Protein AF-A0A0G1WTB1-F1 (afdb_monomer_lite)

Structure (mmCIF, N/CA/C/O backbone):
data_AF-A0A0G1WTB1-F1
#
_entry.id   AF-A0A0G1WTB1-F1
#
loop_
_atom_site.group_PDB
_atom_site.id
_atom_site.type_symbol
_atom_site.label_atom_id
_atom_site.label_alt_id
_atom_site.label_comp_id
_atom_site.label_asym_id
_atom_site.label_entity_id
_atom_site.label_seq_id
_atom_site.pdbx_PDB_ins_code
_atom_site.Cartn_x
_atom_site.Cartn_y
_atom_site.Cartn_z
_atom_site.occupancy
_atom_site.B_iso_or_equiv
_atom_site.auth_seq_id
_atom_site.auth_comp_id
_atom_site.auth_asym_id
_atom_site.auth_atom_id
_atom_site.pdbx_PDB_model_num
ATOM 1 N N . MET A 1 1 ? 70.857 -56.374 -70.734 1.00 41.16 1 MET A N 1
ATOM 2 C CA . MET A 1 1 ? 71.650 -55.824 -69.615 1.00 41.16 1 MET A CA 1
ATOM 3 C C . MET A 1 1 ? 70.697 -55.412 -68.502 1.00 41.16 1 MET A C 1
ATOM 5 O O . MET A 1 1 ? 69.943 -54.467 -68.662 1.00 41.16 1 MET A O 1
ATOM 9 N N . ASN A 1 2 ? 70.663 -56.219 -67.440 1.00 38.47 2 ASN A N 1
ATOM 10 C CA . ASN A 1 2 ? 70.255 -55.845 -66.074 1.00 38.47 2 ASN A CA 1
ATOM 11 C C . ASN A 1 2 ? 71.402 -54.984 -65.467 1.00 38.47 2 ASN A C 1
ATOM 13 O O . ASN A 1 2 ? 72.452 -54.944 -66.116 1.00 38.47 2 ASN A O 1
ATOM 17 N N . PRO A 1 3 ? 71.352 -54.445 -64.228 1.00 46.75 3 PRO A N 1
ATOM 18 C CA . PRO A 1 3 ? 70.300 -54.496 -63.198 1.00 46.75 3 PRO A CA 1
ATOM 19 C C . PRO A 1 3 ? 70.090 -53.081 -62.562 1.00 46.75 3 PRO A C 1
ATOM 21 O O . PRO A 1 3 ? 70.782 -52.136 -62.903 1.00 46.75 3 PRO A O 1
ATOM 24 N N . HIS A 1 4 ? 69.126 -52.760 -61.700 1.00 39.47 4 HIS A N 1
ATOM 25 C CA . HIS A 1 4 ? 68.716 -53.435 -60.480 1.00 39.47 4 HIS A CA 1
ATOM 26 C C . HIS A 1 4 ? 67.256 -53.110 -60.146 1.00 39.47 4 HIS A C 1
ATOM 28 O O . HIS A 1 4 ? 66.872 -51.965 -59.923 1.00 39.47 4 HIS A O 1
ATOM 34 N N . LYS A 1 5 ? 66.462 -54.176 -60.031 1.00 40.47 5 LYS A N 1
ATOM 35 C CA . LYS A 1 5 ? 65.308 -54.230 -59.137 1.00 40.47 5 LYS A CA 1
ATOM 36 C C . LYS A 1 5 ? 65.791 -54.525 -57.710 1.00 40.47 5 LYS A C 1
ATOM 38 O O . LYS A 1 5 ? 66.769 -55.250 -57.540 1.00 40.47 5 LYS A O 1
ATOM 43 N N . LYS A 1 6 ? 64.927 -54.145 -56.762 1.00 34.75 6 LYS A N 1
ATOM 44 C CA . LYS A 1 6 ? 64.744 -54.655 -55.388 1.00 34.75 6 LYS A CA 1
ATOM 45 C C . LYS A 1 6 ? 65.501 -53.911 -54.281 1.00 34.75 6 LYS A C 1
ATOM 47 O O . LYS A 1 6 ? 66.654 -54.209 -54.007 1.00 34.75 6 LYS A O 1
ATOM 52 N N . LEU A 1 7 ? 64.745 -53.139 -53.499 1.00 33.53 7 LEU A N 1
ATOM 53 C CA . LEU A 1 7 ? 64.612 -53.485 -52.087 1.00 33.53 7 LEU A CA 1
ATOM 54 C C . LEU A 1 7 ? 63.151 -53.316 -51.645 1.00 33.53 7 LEU A C 1
ATOM 56 O O . LEU A 1 7 ? 62.534 -52.270 -51.809 1.00 33.53 7 LEU A O 1
ATOM 60 N N . PHE A 1 8 ? 62.606 -54.433 -51.183 1.00 34.47 8 PHE A N 1
ATOM 61 C CA . PHE A 1 8 ? 61.332 -54.608 -50.501 1.00 34.47 8 PHE A CA 1
ATOM 62 C C . PHE A 1 8 ? 61.546 -54.370 -48.989 1.00 34.47 8 PHE A C 1
ATOM 64 O O . PHE A 1 8 ? 62.679 -54.494 -48.536 1.00 34.47 8 PHE A O 1
ATOM 71 N N . ILE A 1 9 ? 60.441 -54.193 -48.244 1.00 38.00 9 ILE A N 1
ATOM 72 C CA . ILE A 1 9 ? 60.237 -54.522 -46.808 1.00 38.00 9 ILE A CA 1
ATOM 73 C C . ILE A 1 9 ? 60.262 -53.348 -45.786 1.00 38.00 9 ILE A C 1
ATOM 75 O O . ILE A 1 9 ? 61.295 -52.799 -45.432 1.00 38.00 9 ILE A O 1
ATOM 79 N N . ILE A 1 10 ? 59.045 -53.102 -45.264 1.00 40.81 10 ILE A N 1
ATOM 80 C CA . ILE A 1 10 ? 58.612 -52.506 -43.977 1.00 40.81 10 ILE A CA 1
ATOM 81 C C . ILE A 1 10 ? 58.571 -50.972 -43.859 1.00 40.81 10 ILE A C 1
ATOM 83 O O . ILE A 1 10 ? 59.455 -50.341 -43.302 1.00 40.81 10 ILE A O 1
ATOM 87 N N . ALA A 1 11 ? 57.420 -50.404 -44.234 1.00 37.53 11 ALA A N 1
ATOM 88 C CA . ALA A 1 11 ? 56.670 -49.472 -43.372 1.00 37.53 11 ALA A CA 1
ATOM 89 C C . ALA A 1 11 ? 55.167 -49.455 -43.740 1.00 37.53 11 ALA A C 1
ATOM 91 O O . ALA A 1 11 ? 54.492 -48.434 -43.668 1.00 37.53 11 ALA A O 1
ATOM 92 N N . GLY A 1 12 ? 54.615 -50.604 -44.150 1.00 41.41 12 GLY A N 1
ATOM 93 C CA . GLY A 1 12 ? 53.193 -50.780 -44.481 1.00 41.41 12 GLY A CA 1
ATOM 94 C C . GLY A 1 12 ? 52.289 -50.992 -43.261 1.00 41.41 12 GLY A C 1
ATOM 95 O O . GLY A 1 12 ? 51.349 -51.771 -43.343 1.00 41.41 12 GLY A O 1
ATOM 96 N N . GLY A 1 13 ? 52.592 -50.357 -42.124 1.00 44.97 13 GLY A N 1
ATOM 97 C CA . GLY A 1 13 ? 51.897 -50.622 -40.856 1.00 44.97 13 GLY A CA 1
ATOM 98 C C . GLY A 1 13 ? 51.738 -49.439 -39.899 1.00 44.97 13 GLY A C 1
ATOM 99 O O . GLY A 1 13 ? 51.223 -49.641 -38.809 1.00 44.97 13 GLY A O 1
ATOM 100 N N . ILE A 1 14 ? 52.156 -48.218 -40.266 1.00 47.84 14 ILE A N 1
ATOM 101 C CA . ILE A 1 14 ? 52.033 -47.039 -39.377 1.00 47.84 14 ILE A CA 1
ATOM 102 C C . ILE A 1 14 ? 51.330 -45.845 -40.058 1.00 47.84 14 ILE A C 1
ATOM 104 O O . ILE A 1 14 ? 50.747 -45.006 -39.378 1.00 47.84 14 ILE A O 1
ATOM 108 N N . ALA A 1 15 ? 51.232 -45.810 -41.393 1.00 42.03 15 ALA A N 1
ATOM 109 C CA . ALA A 1 15 ? 50.517 -44.736 -42.097 1.00 42.03 15 ALA A CA 1
ATOM 110 C C . ALA A 1 15 ? 48.978 -44.890 -42.116 1.00 42.03 15 ALA A C 1
ATOM 112 O O . ALA A 1 15 ? 48.275 -43.916 -42.364 1.00 42.03 15 ALA A O 1
ATOM 113 N N . VAL A 1 16 ? 48.433 -46.075 -41.805 1.00 43.34 16 VAL A N 1
ATOM 114 C CA . VAL A 1 16 ? 46.969 -46.287 -41.722 1.00 43.34 16 VAL A CA 1
ATOM 115 C C . VAL A 1 16 ? 46.427 -46.040 -40.306 1.00 43.34 16 VAL A C 1
ATOM 117 O O . VAL A 1 16 ? 45.259 -45.699 -40.149 1.00 43.34 16 VAL A O 1
ATOM 120 N N . ILE A 1 17 ? 47.277 -46.090 -39.272 1.00 43.41 17 ILE A N 1
ATOM 121 C CA . ILE A 1 17 ? 46.865 -45.775 -37.893 1.00 43.41 17 ILE A CA 1
ATOM 122 C C . ILE A 1 17 ? 46.856 -44.253 -37.653 1.00 43.41 17 ILE A C 1
ATOM 124 O O . ILE A 1 17 ? 45.983 -43.760 -36.949 1.00 43.41 17 ILE A O 1
ATOM 128 N N . ILE A 1 18 ? 47.724 -43.473 -38.310 1.00 46.38 18 ILE A N 1
ATOM 129 C CA . ILE A 1 18 ? 47.746 -42.006 -38.131 1.00 46.38 18 ILE A CA 1
ATOM 130 C C . ILE A 1 18 ? 46.629 -41.301 -38.930 1.00 46.38 18 ILE A C 1
ATOM 132 O O . ILE A 1 18 ? 46.054 -40.332 -38.444 1.00 46.38 18 ILE A O 1
ATOM 136 N N . VAL A 1 19 ? 46.222 -41.816 -40.099 1.00 42.31 19 VAL A N 1
ATOM 137 C CA . VAL A 1 19 ? 45.075 -41.250 -40.846 1.00 42.31 19 VAL A CA 1
ATOM 138 C C . VAL A 1 19 ? 43.727 -41.721 -40.271 1.00 42.31 19 VAL A C 1
ATOM 140 O O . VAL A 1 19 ? 42.757 -40.966 -40.297 1.00 42.31 19 VAL A O 1
ATOM 143 N N . GLY A 1 20 ? 43.670 -42.908 -39.653 1.00 41.97 20 GLY A N 1
ATOM 144 C CA . GLY A 1 20 ? 42.493 -43.380 -38.911 1.00 41.97 20 GLY A CA 1
ATOM 145 C C . GLY A 1 20 ? 42.239 -42.638 -37.592 1.00 41.97 20 GLY A C 1
ATOM 146 O O . GLY A 1 20 ? 41.089 -42.509 -37.190 1.00 41.97 20 GLY A O 1
ATOM 147 N N . VAL A 1 21 ? 43.275 -42.088 -36.947 1.00 44.62 21 VAL A N 1
ATOM 148 C CA . VAL A 1 21 ? 43.132 -41.277 -35.721 1.00 44.62 21 VAL A CA 1
ATOM 149 C C . VAL A 1 21 ? 42.845 -39.799 -36.028 1.00 44.62 21 VAL A C 1
ATOM 151 O O . VAL A 1 21 ? 42.207 -39.132 -35.227 1.00 44.62 21 VAL A O 1
ATOM 154 N N . ILE A 1 22 ? 43.190 -39.287 -37.217 1.00 45.94 22 ILE A N 1
ATOM 155 C CA . ILE A 1 22 ? 42.876 -37.893 -37.598 1.00 45.94 22 ILE A CA 1
ATOM 156 C C . ILE A 1 22 ? 41.487 -37.754 -38.257 1.00 45.94 22 ILE A C 1
ATOM 158 O O . ILE A 1 22 ? 40.907 -36.671 -38.229 1.00 45.94 22 ILE A O 1
ATOM 162 N N . TYR A 1 23 ? 40.891 -38.834 -38.780 1.00 40.25 23 TYR A N 1
ATOM 163 C CA . TYR A 1 23 ? 39.519 -38.794 -39.322 1.00 40.25 23 TYR A CA 1
ATOM 164 C C . TYR A 1 23 ? 38.428 -39.317 -38.374 1.00 40.25 23 TYR A C 1
ATOM 166 O O . TYR A 1 23 ? 37.246 -39.103 -38.642 1.00 40.25 23 TYR A O 1
ATOM 174 N N . PHE A 1 24 ? 38.791 -39.957 -37.255 1.00 40.91 24 PHE A N 1
ATOM 175 C CA . PHE A 1 24 ? 37.822 -40.477 -36.277 1.00 40.91 24 PHE A CA 1
ATOM 176 C C . PHE A 1 24 ? 37.716 -39.656 -34.981 1.00 40.91 24 PHE A C 1
ATOM 178 O O . PHE A 1 24 ? 36.895 -39.983 -34.129 1.00 40.91 24 PHE A O 1
ATOM 185 N N . ASP A 1 25 ? 38.467 -38.556 -34.864 1.00 42.34 25 ASP A N 1
ATOM 186 C CA . ASP A 1 25 ? 38.365 -37.614 -33.735 1.00 42.34 25 ASP A CA 1
ATOM 187 C C . ASP A 1 25 ? 37.662 -36.292 -34.103 1.00 42.34 25 ASP A C 1
ATOM 189 O O . ASP A 1 25 ? 37.591 -35.368 -33.302 1.00 42.34 25 ASP A O 1
ATOM 193 N N . ASN A 1 26 ? 37.083 -36.206 -35.311 1.00 43.00 26 ASN A N 1
ATOM 194 C CA . ASN A 1 26 ? 36.359 -35.016 -35.788 1.00 43.00 26 ASN A CA 1
ATOM 195 C C . ASN A 1 26 ? 34.857 -35.256 -36.054 1.00 43.00 26 ASN A C 1
ATOM 197 O O . ASN A 1 26 ? 34.175 -34.413 -36.630 1.00 43.00 26 ASN A O 1
ATOM 201 N N . THR A 1 27 ? 34.323 -36.406 -35.624 1.00 48.53 27 THR A N 1
ATOM 202 C CA . THR A 1 27 ? 32.873 -36.710 -35.619 1.00 48.53 27 THR A CA 1
ATOM 203 C C . THR A 1 27 ? 32.318 -37.038 -34.235 1.00 48.53 27 THR A C 1
ATOM 205 O O . THR A 1 27 ? 31.132 -37.325 -34.092 1.00 48.53 27 THR A O 1
ATOM 208 N N . ARG A 1 28 ? 33.123 -36.865 -33.183 1.00 45.22 28 ARG A N 1
ATOM 209 C CA . ARG A 1 28 ? 32.602 -36.542 -31.856 1.00 45.22 28 ARG A CA 1
ATOM 210 C C . ARG A 1 28 ? 32.700 -35.036 -31.671 1.00 45.22 28 ARG A C 1
ATOM 212 O O . ARG A 1 28 ? 33.498 -34.544 -30.882 1.00 45.22 28 ARG A O 1
ATOM 219 N N . GLN A 1 29 ? 31.799 -34.299 -32.326 1.00 38.09 29 GLN A N 1
ATOM 220 C CA . GLN A 1 29 ? 31.160 -33.259 -31.534 1.00 38.09 29 GLN A CA 1
ATOM 221 C C . GLN A 1 29 ? 30.565 -34.017 -30.353 1.00 38.09 29 GLN A C 1
ATOM 223 O O . GLN A 1 29 ? 29.556 -34.710 -30.482 1.00 38.09 29 GLN A O 1
ATOM 228 N N . ALA A 1 30 ? 31.253 -33.958 -29.214 1.00 41.88 30 ALA A N 1
ATOM 229 C CA . ALA A 1 30 ? 30.545 -33.927 -27.964 1.00 41.88 30 ALA A CA 1
ATOM 230 C C . ALA A 1 30 ? 29.481 -32.854 -28.189 1.00 41.88 30 ALA A C 1
ATOM 232 O O . ALA A 1 30 ? 29.778 -31.660 -28.204 1.00 41.88 30 ALA A O 1
ATOM 233 N N . GLN A 1 31 ? 28.250 -33.288 -28.461 1.00 41.06 31 GLN A N 1
ATOM 234 C CA . GLN A 1 31 ? 27.123 -32.555 -27.943 1.00 41.06 31 GLN A CA 1
ATOM 235 C C . GLN A 1 31 ? 27.504 -32.378 -26.480 1.00 41.06 31 GLN A C 1
ATOM 237 O O . GLN A 1 31 ? 27.490 -33.336 -25.703 1.00 41.06 31 GLN A O 1
ATOM 242 N N . ALA A 1 32 ? 27.959 -31.167 -26.137 1.00 40.47 32 ALA A N 1
ATOM 243 C CA . ALA A 1 32 ? 27.820 -30.695 -24.781 1.00 40.47 32 ALA A CA 1
ATOM 244 C C . ALA A 1 32 ? 26.416 -31.141 -24.371 1.00 40.47 32 ALA A C 1
ATOM 246 O O . ALA A 1 32 ? 25.507 -31.023 -25.209 1.00 40.47 32 ALA A O 1
ATOM 247 N N . PRO A 1 33 ? 26.214 -31.705 -23.169 1.00 35.19 33 PRO A N 1
ATOM 248 C CA . PRO A 1 33 ? 24.866 -31.794 -22.659 1.00 35.19 33 PRO A CA 1
ATOM 249 C C . PRO A 1 33 ? 24.300 -30.404 -22.898 1.00 35.19 33 PRO A C 1
ATOM 251 O O . PRO A 1 33 ? 24.864 -29.422 -22.413 1.00 35.19 33 PRO A O 1
ATOM 254 N N . THR A 1 34 ? 23.300 -30.302 -23.775 1.00 34.19 34 THR A N 1
ATOM 255 C CA . THR A 1 34 ? 22.420 -29.152 -23.793 1.00 34.19 34 THR A CA 1
ATOM 256 C C . THR A 1 34 ? 22.063 -29.034 -22.334 1.00 34.19 34 THR A C 1
ATOM 258 O O . THR A 1 34 ? 21.385 -29.922 -21.812 1.00 34.19 34 THR A O 1
ATOM 261 N N . GLU A 1 35 ? 22.638 -28.052 -21.641 1.00 41.41 35 GLU A N 1
ATOM 262 C CA . GLU A 1 35 ? 22.142 -27.689 -20.338 1.00 41.41 35 GLU A CA 1
ATOM 263 C C . GLU A 1 35 ? 20.695 -27.336 -20.629 1.00 41.41 35 GLU A C 1
ATOM 265 O O . GLU A 1 35 ? 20.363 -26.269 -21.147 1.00 41.41 35 GLU A O 1
ATOM 270 N N . GLN A 1 36 ? 19.824 -28.298 -20.350 1.00 40.12 36 GLN A N 1
ATOM 271 C CA . GLN A 1 36 ? 18.450 -28.071 -19.996 1.00 40.12 36 GLN A CA 1
ATOM 272 C C . GLN A 1 36 ? 18.468 -27.231 -18.715 1.00 40.12 36 GLN A C 1
ATOM 274 O O . GLN A 1 36 ? 18.022 -27.671 -17.670 1.00 40.12 36 GLN A O 1
ATOM 279 N N . ASN A 1 37 ? 18.949 -25.993 -18.797 1.00 37.03 37 ASN A N 1
ATOM 280 C CA . ASN A 1 37 ? 18.599 -24.933 -17.867 1.00 37.03 37 ASN A CA 1
ATOM 281 C C . ASN A 1 37 ? 17.405 -24.160 -18.434 1.00 37.03 37 ASN A C 1
ATOM 283 O O . ASN A 1 37 ? 17.309 -22.943 -18.350 1.00 37.03 37 ASN A O 1
ATOM 287 N N . ASN A 1 38 ? 16.462 -24.912 -19.002 1.00 48.28 38 ASN A N 1
ATOM 288 C CA . ASN A 1 38 ? 15.091 -24.484 -19.195 1.00 48.28 38 ASN A CA 1
ATOM 289 C C . ASN A 1 38 ? 14.149 -25.445 -18.462 1.00 48.28 38 ASN A C 1
ATOM 291 O O . ASN A 1 38 ? 13.204 -25.937 -19.061 1.00 48.28 38 ASN A O 1
ATOM 295 N N . VAL A 1 39 ? 14.453 -25.764 -17.196 1.00 41.75 39 VAL A N 1
ATOM 296 C CA . VAL A 1 39 ? 13.478 -26.272 -16.215 1.00 41.75 39 VAL A CA 1
ATOM 297 C C . VAL A 1 39 ? 13.935 -25.959 -14.772 1.00 41.75 39 VAL A C 1
ATOM 299 O O . VAL A 1 39 ? 13.942 -26.831 -13.912 1.00 41.75 39 VAL A O 1
ATOM 302 N N . MET A 1 40 ? 14.282 -24.709 -14.436 1.00 43.12 40 MET A N 1
ATOM 303 C CA . MET A 1 40 ? 13.713 -24.234 -13.167 1.00 43.12 40 MET A CA 1
ATOM 304 C C . MET A 1 40 ? 12.303 -23.858 -13.546 1.00 43.12 40 MET A C 1
ATOM 306 O O . MET A 1 40 ? 12.101 -22.921 -14.317 1.00 43.12 40 MET A O 1
ATOM 310 N N . ALA A 1 41 ? 11.368 -24.709 -13.140 1.00 48.84 41 ALA A N 1
ATOM 311 C CA . ALA A 1 41 ? 9.973 -24.543 -13.444 1.00 48.84 41 ALA A CA 1
ATOM 312 C C . ALA A 1 41 ? 9.585 -23.073 -13.253 1.00 48.84 41 ALA A C 1
ATOM 314 O O . ALA A 1 41 ? 9.792 -22.467 -12.205 1.00 48.84 41 ALA A O 1
ATOM 315 N N . THR A 1 42 ? 9.018 -22.544 -14.326 1.00 58.41 42 THR A N 1
ATOM 316 C CA . THR A 1 42 ? 7.999 -21.502 -14.472 1.00 58.41 42 THR A CA 1
ATOM 317 C C . THR A 1 42 ? 6.855 -21.556 -13.448 1.00 58.41 42 THR A C 1
ATOM 319 O O . THR A 1 42 ? 5.787 -20.992 -13.686 1.00 58.41 42 THR A O 1
ATOM 322 N N . ASP A 1 43 ? 7.055 -22.237 -12.327 1.00 73.69 43 ASP A N 1
ATOM 323 C CA . ASP A 1 43 ? 6.052 -22.512 -11.336 1.00 73.69 43 ASP A CA 1
ATOM 324 C C . ASP A 1 43 ? 6.016 -21.381 -10.317 1.00 73.69 43 ASP A C 1
ATOM 326 O O . ASP A 1 43 ? 6.952 -21.134 -9.557 1.00 73.69 43 ASP A O 1
ATOM 330 N N . ILE A 1 44 ? 4.917 -20.643 -10.375 1.00 81.50 44 ILE A N 1
ATOM 331 C CA . ILE A 1 44 ? 4.565 -19.615 -9.402 1.00 81.50 44 ILE A CA 1
ATOM 332 C C . ILE A 1 44 ? 3.404 -20.102 -8.521 1.00 81.50 44 ILE A C 1
ATOM 334 O O . ILE A 1 44 ? 2.688 -19.271 -7.958 1.00 81.50 44 ILE A O 1
ATOM 338 N N . SER A 1 45 ? 3.158 -21.421 -8.444 1.00 83.12 45 SER A N 1
ATOM 339 C CA . SER A 1 45 ? 2.120 -22.028 -7.593 1.00 83.12 45 SER A CA 1
ATOM 340 C C . SER A 1 45 ? 2.273 -21.614 -6.138 1.00 83.12 45 SER A C 1
ATOM 342 O O . SER A 1 45 ? 1.288 -21.269 -5.493 1.00 83.12 45 SER A O 1
ATOM 344 N N . ASP A 1 46 ? 3.520 -21.583 -5.672 1.00 82.00 46 ASP A N 1
ATOM 345 C CA . ASP A 1 46 ? 3.883 -21.322 -4.279 1.00 82.00 46 ASP A CA 1
ATOM 346 C C . ASP A 1 46 ? 4.075 -19.820 -4.019 1.00 82.00 46 ASP A C 1
ATOM 348 O O . ASP A 1 46 ? 4.480 -19.391 -2.939 1.00 82.00 46 ASP A O 1
ATOM 352 N N . TRP A 1 47 ? 3.823 -18.977 -5.026 1.00 87.19 47 TRP A N 1
ATOM 353 C CA . TRP A 1 47 ? 3.909 -17.534 -4.859 1.00 87.19 47 TRP A CA 1
ATOM 354 C C . TRP A 1 47 ? 2.658 -17.010 -4.173 1.00 87.19 47 TRP A C 1
ATOM 356 O O . TRP A 1 47 ? 1.521 -17.299 -4.560 1.00 87.19 47 TRP A O 1
ATOM 366 N N . LYS A 1 48 ? 2.878 -16.134 -3.198 1.00 83.94 48 LYS A N 1
ATOM 367 C CA . LYS A 1 48 ? 1.812 -15.390 -2.544 1.00 83.94 48 LYS A CA 1
ATOM 368 C C . LYS A 1 48 ? 1.341 -14.264 -3.443 1.00 83.94 48 LYS A C 1
ATOM 370 O O . LYS A 1 48 ? 2.087 -13.717 -4.251 1.00 83.94 48 LYS A O 1
ATOM 375 N N . THR A 1 49 ? 0.070 -13.923 -3.292 1.00 87.50 49 THR A N 1
ATOM 376 C CA . THR A 1 49 ? -0.563 -12.827 -4.024 1.00 87.50 49 THR A CA 1
ATOM 377 C C . THR A 1 49 ? -0.767 -11.674 -3.058 1.00 87.50 49 THR A C 1
ATOM 379 O O . THR A 1 49 ? -1.511 -11.817 -2.096 1.00 87.50 49 THR A O 1
ATOM 382 N N . TYR A 1 50 ? -0.097 -10.549 -3.291 1.00 86.50 50 TYR A N 1
ATOM 383 C CA . TYR A 1 50 ? -0.367 -9.311 -2.575 1.00 86.50 50 TYR A CA 1
ATOM 384 C C . TYR A 1 50 ? -1.411 -8.515 -3.337 1.00 86.50 50 TYR A C 1
ATOM 386 O O . TYR A 1 50 ? -1.217 -8.212 -4.514 1.00 86.50 50 TYR A O 1
ATOM 394 N N . ARG A 1 51 ? -2.490 -8.147 -2.654 1.00 87.94 51 ARG A N 1
ATOM 395 C CA . ARG A 1 51 ? -3.576 -7.349 -3.221 1.00 87.94 51 ARG A CA 1
ATOM 396 C C . ARG A 1 51 ? -3.779 -6.108 -2.370 1.00 87.94 51 ARG A C 1
ATOM 398 O O . ARG A 1 51 ? -3.881 -6.244 -1.155 1.00 87.94 51 ARG A O 1
ATOM 405 N N . ASN A 1 52 ? -3.849 -4.934 -2.989 1.00 85.69 52 ASN A N 1
ATOM 406 C CA . ASN A 1 52 ? -4.079 -3.665 -2.309 1.00 85.69 52 ASN A CA 1
ATOM 407 C C . ASN A 1 52 ? -5.250 -2.917 -2.961 1.00 85.69 52 ASN A C 1
ATOM 409 O O . ASN A 1 52 ? -5.127 -2.420 -4.078 1.00 85.69 52 ASN A O 1
ATOM 413 N N . GLU A 1 53 ? -6.384 -2.870 -2.261 1.00 85.69 53 GLU A N 1
ATOM 414 C CA . GLU A 1 53 ? -7.616 -2.214 -2.730 1.00 85.69 53 GLU A CA 1
ATOM 415 C C . GLU A 1 53 ? -7.549 -0.684 -2.646 1.00 85.69 53 GLU A C 1
ATOM 417 O O . GLU A 1 53 ? -8.168 -0.003 -3.458 1.00 85.69 53 GLU A O 1
ATOM 422 N N . GLU A 1 54 ? -6.785 -0.137 -1.699 1.00 83.31 54 GLU A N 1
ATOM 423 C CA . GLU A 1 54 ? -6.599 1.311 -1.532 1.00 83.31 54 GLU A CA 1
ATOM 424 C C . GLU A 1 54 ? -5.837 1.922 -2.713 1.00 83.31 54 GLU A C 1
ATOM 426 O O . GLU A 1 54 ? -6.204 2.974 -3.242 1.00 83.31 54 GLU A O 1
ATOM 431 N N . TYR A 1 55 ? -4.795 1.227 -3.164 1.00 86.31 55 TYR A N 1
ATOM 432 C CA . TYR A 1 55 ? -3.982 1.630 -4.306 1.00 86.31 55 TYR A CA 1
ATOM 433 C C . TYR A 1 55 ? -4.328 0.873 -5.590 1.00 86.31 55 TYR A C 1
ATOM 435 O O . TYR A 1 55 ? -3.611 1.009 -6.567 1.00 86.31 55 TYR A O 1
ATOM 443 N N . GLY A 1 56 ? -5.393 0.073 -5.627 1.00 89.50 56 GLY A N 1
ATOM 444 C CA . GLY A 1 56 ? -5.908 -0.490 -6.878 1.00 89.50 56 GLY A CA 1
ATOM 445 C C . GLY A 1 56 ? -4.937 -1.396 -7.650 1.00 89.50 56 GLY A C 1
ATOM 446 O O . GLY A 1 56 ? -4.945 -1.385 -8.883 1.00 89.50 56 GLY A O 1
ATOM 447 N N . PHE A 1 57 ? -4.107 -2.206 -6.976 1.00 91.94 57 PHE A N 1
ATOM 448 C CA . PHE A 1 57 ? -3.229 -3.169 -7.662 1.00 91.94 57 PHE A CA 1
ATOM 449 C C . PHE A 1 57 ? -3.126 -4.542 -6.983 1.00 91.94 57 PHE A C 1
ATOM 451 O O . PHE A 1 57 ? -3.438 -4.729 -5.807 1.00 91.94 57 PHE A O 1
ATOM 458 N N . GLU A 1 58 ? -2.647 -5.525 -7.744 1.00 92.38 58 GLU A N 1
ATOM 459 C CA . GLU A 1 58 ? -2.257 -6.848 -7.258 1.00 92.38 58 GLU A CA 1
ATOM 460 C C . GLU A 1 58 ? -0.942 -7.288 -7.917 1.00 92.38 58 GLU A C 1
ATOM 462 O O . GLU A 1 58 ? -0.705 -7.008 -9.093 1.00 92.38 58 GLU A O 1
ATOM 467 N N . VAL A 1 59 ? -0.090 -7.989 -7.167 1.00 91.69 59 VAL A N 1
ATOM 468 C CA . VAL A 1 59 ? 1.179 -8.553 -7.649 1.00 91.69 59 VAL A CA 1
ATOM 469 C C . VAL A 1 59 ? 1.496 -9.854 -6.917 1.00 91.69 59 VAL A C 1
ATOM 471 O O . VAL A 1 59 ? 1.191 -10.001 -5.731 1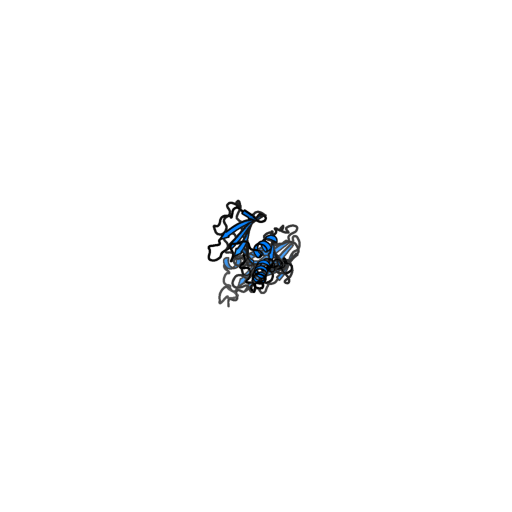.00 91.69 59 VAL A O 1
ATOM 474 N N . LYS A 1 60 ? 2.121 -10.817 -7.600 1.00 89.50 60 LYS A N 1
ATOM 475 C CA . LYS A 1 60 ? 2.617 -12.035 -6.953 1.00 89.50 60 LYS A CA 1
ATOM 476 C C . LYS A 1 60 ? 4.086 -11.909 -6.567 1.00 89.50 60 LYS A C 1
ATOM 478 O O . LYS A 1 60 ? 4.878 -11.291 -7.275 1.00 89.50 60 LYS A O 1
ATOM 483 N N . TYR A 1 61 ? 4.450 -12.553 -5.466 1.00 85.00 61 TYR A N 1
ATOM 484 C CA . TYR A 1 61 ? 5.808 -12.575 -4.932 1.00 85.00 61 TYR A CA 1
ATOM 485 C C . TYR A 1 61 ? 6.121 -13.943 -4.293 1.00 85.00 61 TYR A C 1
ATOM 487 O O . TYR A 1 61 ? 5.209 -14.621 -3.810 1.00 85.00 61 TYR A O 1
ATOM 495 N N . PRO A 1 62 ? 7.388 -14.386 -4.294 1.00 81.31 62 PRO A N 1
ATOM 496 C CA . PRO A 1 62 ? 7.770 -15.684 -3.737 1.00 81.31 62 PRO A CA 1
ATOM 497 C C . PRO A 1 62 ? 7.615 -15.732 -2.203 1.00 81.31 62 PRO A C 1
ATOM 499 O O . PRO A 1 62 ? 7.971 -14.787 -1.504 1.00 81.31 62 PRO A O 1
ATOM 502 N N . GLU A 1 63 ? 7.106 -16.850 -1.668 1.00 66.19 63 GLU A N 1
ATOM 503 C CA . GLU A 1 63 ? 6.750 -17.013 -0.244 1.00 66.19 63 GLU A CA 1
ATOM 504 C C . GLU A 1 63 ? 7.931 -16.929 0.742 1.00 66.19 63 GLU A C 1
ATOM 506 O O . GLU A 1 63 ? 7.740 -16.511 1.885 1.00 66.19 63 GLU A O 1
ATOM 511 N N . VAL A 1 64 ? 9.148 -17.289 0.318 1.00 56.31 64 VAL A N 1
ATOM 512 C CA . VAL A 1 64 ? 10.353 -17.341 1.180 1.00 56.31 64 VAL A CA 1
ATOM 513 C C . VAL A 1 64 ? 10.800 -15.978 1.724 1.00 56.31 64 VAL A C 1
ATOM 515 O O . VAL A 1 64 ? 11.730 -15.883 2.522 1.00 56.31 64 VAL A O 1
ATOM 518 N N . GLU A 1 65 ? 10.127 -14.914 1.311 1.00 56.84 65 GLU A N 1
ATOM 519 C CA . GLU A 1 65 ? 10.402 -13.543 1.677 1.00 56.84 65 GLU A CA 1
ATOM 520 C C . GLU A 1 65 ? 9.267 -13.029 2.561 1.00 56.84 65 GLU A C 1
ATOM 522 O O . GLU A 1 65 ? 8.153 -12.806 2.090 1.00 56.84 65 GLU A O 1
ATOM 527 N N . VAL A 1 66 ? 9.529 -12.858 3.861 1.00 48.69 66 VAL A N 1
ATOM 528 C CA . VAL A 1 66 ? 8.541 -12.335 4.815 1.00 48.69 66 VAL A CA 1
ATOM 529 C C . VAL A 1 66 ? 8.064 -10.960 4.335 1.00 48.69 66 VAL A C 1
ATOM 531 O O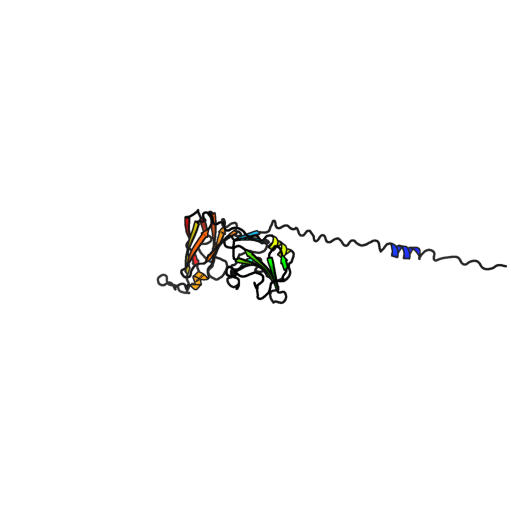 . VAL A 1 66 ? 8.753 -9.953 4.491 1.00 48.69 66 VAL A O 1
ATOM 534 N N . ALA A 1 67 ? 6.880 -10.925 3.727 1.00 46.94 67 ALA A N 1
ATOM 535 C CA . ALA A 1 67 ? 6.198 -9.701 3.361 1.00 46.94 67 ALA A CA 1
ATOM 536 C C . ALA A 1 67 ? 5.499 -9.163 4.605 1.00 46.94 67 ALA A C 1
ATOM 538 O O . ALA A 1 67 ? 4.423 -9.617 4.991 1.00 46.94 67 ALA A O 1
ATOM 539 N N . VAL A 1 68 ? 6.114 -8.174 5.235 1.00 53.88 68 VAL A N 1
ATOM 540 C CA . VAL A 1 68 ? 5.324 -7.148 5.899 1.00 53.88 68 VAL A CA 1
ATOM 541 C C . VAL A 1 68 ? 5.291 -6.012 4.888 1.00 53.88 68 VAL A C 1
ATOM 543 O O . VAL A 1 68 ? 6.358 -5.467 4.610 1.00 53.88 68 VAL A O 1
ATOM 546 N N . PRO A 1 69 ? 4.137 -5.676 4.286 1.00 51.16 69 PRO A N 1
ATOM 547 C CA . PRO A 1 69 ? 4.014 -4.433 3.542 1.00 51.16 69 PRO A CA 1
ATOM 548 C C . PRO A 1 69 ? 4.277 -3.300 4.535 1.00 51.16 69 PRO A C 1
ATOM 550 O O . PRO A 1 69 ? 3.411 -2.910 5.313 1.00 51.16 69 PRO A O 1
ATOM 553 N N . ILE A 1 70 ? 5.523 -2.847 4.591 1.00 54.31 70 ILE A N 1
ATOM 554 C CA . ILE A 1 70 ? 5.905 -1.696 5.391 1.00 54.31 70 ILE A CA 1
ATOM 555 C C . ILE A 1 70 ? 5.689 -0.502 4.486 1.00 54.31 70 ILE A C 1
ATOM 557 O O . ILE A 1 70 ? 6.423 -0.360 3.511 1.00 54.31 70 ILE A O 1
ATOM 561 N N . THR A 1 71 ? 4.718 0.345 4.816 1.00 51.56 71 THR A N 1
ATOM 562 C CA . THR A 1 71 ? 4.668 1.699 4.269 1.00 51.56 71 THR A CA 1
ATOM 563 C C . THR A 1 71 ? 5.823 2.479 4.869 1.00 51.56 71 THR A C 1
ATOM 565 O O . THR A 1 71 ? 5.794 2.858 6.041 1.00 51.56 71 THR A O 1
ATOM 568 N N . VAL A 1 72 ? 6.874 2.686 4.083 1.00 51.69 72 VAL A N 1
ATOM 569 C CA . VAL A 1 72 ? 8.007 3.512 4.502 1.00 51.69 72 VAL A CA 1
ATOM 570 C C . VAL A 1 72 ? 7.739 4.944 4.031 1.00 51.69 72 VAL A C 1
ATOM 572 O O . VAL A 1 72 ? 7.814 5.229 2.839 1.00 51.69 72 VAL A O 1
ATOM 575 N N . GLY A 1 73 ? 7.409 5.850 4.956 1.00 46.59 73 GLY A N 1
ATOM 576 C CA . GLY A 1 73 ? 7.056 7.253 4.676 1.00 46.59 73 GLY A CA 1
ATOM 577 C C . GLY A 1 73 ? 8.225 8.176 4.292 1.00 46.59 73 GLY A C 1
ATOM 578 O O . GLY A 1 73 ? 8.213 9.345 4.654 1.00 46.59 73 GLY A O 1
ATOM 579 N N . ILE A 1 74 ? 9.256 7.666 3.615 1.00 50.38 74 ILE A N 1
ATOM 580 C CA . ILE A 1 74 ? 10.475 8.421 3.249 1.00 50.38 74 ILE A CA 1
ATOM 581 C C . ILE A 1 74 ? 10.879 8.199 1.786 1.00 50.38 74 ILE A C 1
ATOM 583 O O . ILE A 1 74 ? 12.062 8.226 1.460 1.00 50.38 74 ILE A O 1
ATOM 587 N N . ASN A 1 75 ? 9.914 7.988 0.886 1.00 61.09 75 ASN A N 1
ATOM 588 C CA . ASN A 1 75 ? 10.180 8.112 -0.547 1.00 61.09 75 ASN A CA 1
ATOM 589 C C . ASN A 1 75 ? 9.594 9.444 -1.058 1.00 61.09 75 ASN A C 1
ATOM 591 O O . ASN A 1 75 ? 8.425 9.726 -0.782 1.00 61.09 75 ASN A O 1
ATOM 595 N N . PRO A 1 76 ? 10.367 10.282 -1.780 1.00 67.19 76 PRO A N 1
ATOM 596 C CA . PRO A 1 76 ? 9.852 11.530 -2.353 1.00 67.19 76 PRO A CA 1
ATOM 597 C C . PRO A 1 76 ? 8.673 11.309 -3.314 1.00 67.19 76 PRO A C 1
ATOM 599 O O . PRO A 1 76 ? 7.906 12.237 -3.549 1.00 67.19 76 PRO A O 1
ATOM 602 N N . HIS A 1 77 ? 8.510 10.086 -3.823 1.00 74.06 77 HIS A N 1
ATOM 603 C CA . HIS A 1 77 ? 7.434 9.677 -4.721 1.00 74.06 77 HIS A CA 1
ATOM 604 C C . HIS A 1 77 ? 6.236 9.035 -4.002 1.00 74.06 77 HIS A C 1
ATOM 606 O O . HIS A 1 77 ? 5.437 8.376 -4.650 1.00 74.06 77 HIS A O 1
ATOM 612 N N . GLY A 1 78 ? 6.099 9.195 -2.680 1.00 76.62 78 GLY A N 1
ATOM 613 C CA . GLY A 1 78 ? 4.930 8.726 -1.927 1.00 76.62 78 GLY A CA 1
ATOM 614 C C . GLY A 1 78 ? 5.127 7.391 -1.194 1.00 76.62 78 GLY A C 1
ATOM 615 O O . GLY A 1 78 ? 6.261 6.966 -0.955 1.00 76.62 78 GLY A O 1
ATOM 616 N N . PRO A 1 79 ? 4.038 6.741 -0.740 1.00 78.75 79 PRO A N 1
ATOM 617 C CA . PRO A 1 79 ? 4.121 5.498 0.017 1.00 78.75 79 PRO A CA 1
ATOM 618 C C . PRO A 1 79 ? 4.785 4.390 -0.798 1.00 78.75 79 PRO A C 1
ATOM 620 O O . PRO A 1 79 ? 4.466 4.153 -1.964 1.00 78.75 79 PRO A O 1
ATOM 623 N N . ARG A 1 80 ? 5.692 3.666 -0.141 1.00 82.62 80 ARG A N 1
ATOM 624 C CA . ARG A 1 80 ? 6.343 2.477 -0.686 1.00 82.62 80 ARG A CA 1
ATOM 625 C C . ARG A 1 80 ? 5.862 1.236 0.040 1.00 82.62 80 ARG A C 1
ATOM 627 O O . ARG A 1 80 ? 6.080 1.139 1.240 1.00 82.62 80 AR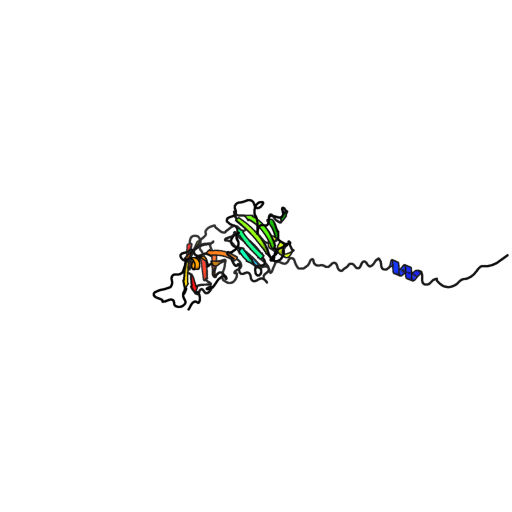G A O 1
ATOM 634 N N . ILE A 1 81 ? 5.310 0.273 -0.689 1.00 81.69 81 ILE A N 1
ATOM 635 C CA . ILE A 1 81 ? 5.012 -1.075 -0.208 1.00 81.69 81 ILE A CA 1
ATOM 636 C C . ILE A 1 81 ? 6.235 -1.950 -0.470 1.00 81.69 81 ILE A C 1
ATOM 638 O O . ILE A 1 81 ? 6.544 -2.266 -1.618 1.00 81.69 81 ILE A O 1
ATOM 642 N N . ALA A 1 82 ? 6.938 -2.316 0.600 1.00 79.81 82 ALA A N 1
ATOM 643 C CA . ALA A 1 82 ? 8.126 -3.162 0.550 1.00 79.81 82 ALA A CA 1
ATOM 644 C C . ALA A 1 82 ? 7.792 -4.664 0.539 1.00 79.81 82 ALA A C 1
ATOM 646 O O . ALA A 1 82 ? 6.929 -5.128 1.283 1.00 79.81 82 ALA A O 1
ATOM 647 N N . PHE A 1 83 ? 8.567 -5.430 -0.222 1.00 78.81 83 PHE A N 1
ATOM 648 C CA . PHE A 1 83 ? 8.595 -6.893 -0.254 1.00 78.81 83 PHE A CA 1
ATOM 649 C C . PHE A 1 83 ? 10.052 -7.369 -0.131 1.00 78.81 83 PHE A C 1
ATOM 651 O O . PHE A 1 83 ? 10.980 -6.557 -0.167 1.00 78.81 83 PHE A O 1
ATOM 658 N N . ALA A 1 84 ? 10.286 -8.681 -0.026 1.00 73.62 84 ALA A N 1
ATOM 659 C CA . ALA A 1 84 ? 11.616 -9.247 -0.279 1.00 73.62 84 ALA A CA 1
ATOM 660 C C . ALA A 1 84 ? 12.753 -8.690 0.596 1.00 73.62 84 ALA A C 1
ATOM 662 O O . ALA A 1 84 ? 13.815 -8.347 0.077 1.00 73.62 84 ALA A O 1
ATOM 663 N N . ALA A 1 85 ? 12.530 -8.522 1.906 1.00 72.19 85 ALA A N 1
ATOM 664 C CA . ALA A 1 85 ? 13.489 -7.849 2.795 1.00 72.19 85 ALA A CA 1
ATOM 665 C C . ALA A 1 85 ? 13.962 -6.488 2.233 1.00 72.19 85 ALA A C 1
ATOM 667 O O . ALA A 1 85 ? 15.137 -6.139 2.308 1.00 72.19 85 ALA A O 1
ATOM 668 N N . ASN A 1 86 ? 13.020 -5.731 1.660 1.00 71.62 86 ASN A N 1
ATOM 669 C CA . ASN A 1 86 ? 13.198 -4.416 1.049 1.00 71.62 86 ASN A CA 1
ATOM 670 C C . ASN A 1 86 ? 13.812 -4.390 -0.365 1.00 71.62 86 ASN A C 1
ATOM 672 O O . ASN A 1 86 ? 13.935 -3.305 -0.928 1.00 71.62 86 ASN A O 1
ATOM 676 N N . THR A 1 87 ? 14.146 -5.537 -0.965 1.00 79.75 87 THR A N 1
ATOM 677 C CA . THR A 1 87 ? 14.790 -5.592 -2.296 1.00 79.75 87 THR A CA 1
ATOM 678 C C . THR A 1 87 ? 13.829 -5.407 -3.472 1.00 79.75 87 THR A C 1
ATOM 680 O O . THR A 1 87 ? 14.271 -5.097 -4.572 1.00 79.75 87 THR A O 1
ATOM 683 N N . PHE A 1 88 ? 12.523 -5.543 -3.248 1.00 86.75 88 PHE A N 1
ATOM 684 C CA . PHE A 1 88 ? 11.463 -5.285 -4.223 1.00 86.75 88 PHE A CA 1
ATOM 685 C C . PHE A 1 88 ? 10.408 -4.386 -3.568 1.00 86.75 88 PHE A C 1
ATOM 687 O O . PHE A 1 88 ? 10.104 -4.552 -2.385 1.00 86.75 88 PHE A O 1
ATOM 694 N N . GLY A 1 89 ? 9.851 -3.429 -4.305 1.00 88.62 89 GLY A N 1
ATOM 695 C CA . GLY A 1 89 ? 8.797 -2.561 -3.796 1.00 88.62 89 GLY A CA 1
ATOM 696 C C . GLY A 1 89 ? 7.889 -1.996 -4.878 1.00 88.62 89 GLY A C 1
ATOM 697 O O . GLY A 1 89 ? 8.256 -1.928 -6.049 1.00 88.62 89 GLY A O 1
ATOM 698 N N . VAL A 1 90 ? 6.700 -1.567 -4.461 1.00 91.19 90 VAL A N 1
ATOM 699 C CA . VAL A 1 90 ? 5.798 -0.746 -5.275 1.00 91.19 90 VAL A CA 1
ATOM 700 C C . VAL A 1 90 ? 5.660 0.610 -4.593 1.00 91.19 90 VAL A C 1
ATOM 702 O O . VAL A 1 90 ? 5.227 0.678 -3.445 1.00 91.19 90 VAL A O 1
ATOM 705 N N . VAL A 1 91 ? 6.056 1.674 -5.280 1.00 90.12 91 VAL A N 1
ATOM 706 C CA . VAL A 1 91 ? 5.901 3.070 -4.855 1.00 90.12 91 VAL A CA 1
ATOM 707 C C . VAL A 1 91 ? 4.726 3.678 -5.613 1.00 90.12 91 VAL A C 1
ATOM 709 O O . VAL A 1 91 ? 4.578 3.431 -6.812 1.00 90.12 91 VAL A O 1
ATOM 712 N N . ILE A 1 92 ? 3.888 4.446 -4.921 1.00 89.19 92 ILE A N 1
ATOM 713 C CA . ILE A 1 92 ? 2.719 5.102 -5.509 1.00 89.19 92 ILE A CA 1
ATOM 714 C C . ILE A 1 92 ? 2.863 6.610 -5.348 1.00 89.19 92 ILE A C 1
ATOM 716 O O . ILE A 1 92 ? 2.782 7.121 -4.234 1.00 89.19 92 ILE A O 1
ATOM 720 N N . ASP A 1 93 ? 3.018 7.310 -6.470 1.00 89.75 93 ASP A N 1
ATOM 721 C CA . ASP A 1 93 ? 3.010 8.771 -6.515 1.00 89.75 93 ASP A CA 1
ATOM 722 C C . ASP A 1 93 ? 1.614 9.255 -6.916 1.00 89.75 93 ASP A C 1
ATOM 724 O O . ASP A 1 93 ? 1.198 9.155 -8.076 1.00 89.75 93 ASP A O 1
ATOM 728 N N . GLU A 1 94 ? 0.866 9.745 -5.929 1.00 86.81 94 GLU A N 1
ATOM 729 C CA . GLU A 1 94 ? -0.487 10.285 -6.111 1.00 86.81 94 GLU A CA 1
ATOM 730 C C . GLU A 1 94 ? -0.487 11.763 -6.528 1.00 86.81 94 GLU A C 1
ATOM 732 O O . GLU A 1 94 ? -1.519 12.281 -6.953 1.00 86.81 94 GLU A O 1
ATOM 737 N N . ASN A 1 95 ? 0.660 12.444 -6.423 1.00 83.94 95 ASN A N 1
ATOM 738 C CA . ASN A 1 95 ? 0.784 13.882 -6.677 1.00 83.94 95 ASN A CA 1
ATOM 739 C C . ASN A 1 95 ? 1.275 14.187 -8.098 1.00 83.94 95 ASN A C 1
ATOM 741 O O . ASN A 1 95 ? 1.194 15.328 -8.563 1.00 83.94 95 ASN A O 1
ATOM 745 N N . TYR A 1 96 ? 1.822 13.191 -8.795 1.00 81.62 96 TYR A N 1
ATOM 746 C CA . TYR A 1 96 ? 2.323 13.379 -10.144 1.00 81.62 96 TYR A CA 1
ATOM 747 C C . TYR A 1 96 ? 1.202 13.343 -11.190 1.00 81.62 96 TYR A C 1
ATOM 749 O O . TYR A 1 96 ? 0.597 12.308 -11.460 1.00 81.62 96 TYR A O 1
ATOM 757 N N . HIS A 1 97 ? 0.992 14.479 -11.855 1.00 76.56 97 HIS A N 1
ATOM 758 C CA . HIS A 1 97 ? 0.007 14.633 -12.936 1.00 76.56 97 HIS A CA 1
ATOM 759 C C . HIS A 1 97 ? 0.643 14.868 -14.322 1.00 76.56 97 HIS A C 1
ATOM 761 O O . HIS A 1 97 ? -0.048 15.250 -15.266 1.00 76.56 97 HIS A O 1
ATOM 767 N N . GLY A 1 98 ? 1.964 14.700 -14.446 1.00 80.31 98 GLY A N 1
ATOM 768 C CA . GLY A 1 98 ? 2.707 14.918 -15.692 1.00 80.31 98 GLY A CA 1
ATOM 769 C C . GLY A 1 98 ? 2.756 13.695 -16.618 1.00 80.31 98 GLY A C 1
ATOM 770 O O . GLY A 1 98 ? 2.144 12.659 -16.365 1.00 80.31 98 GLY A O 1
ATOM 771 N N . SER A 1 99 ? 3.523 13.805 -17.705 1.00 85.19 99 SER A N 1
ATOM 772 C CA . SER A 1 99 ? 3.798 12.687 -18.617 1.00 85.19 99 SER A CA 1
ATOM 773 C C . SER A 1 99 ? 4.956 11.829 -18.109 1.00 85.19 99 SER A C 1
ATOM 775 O O . SER A 1 99 ? 6.008 12.356 -17.762 1.00 85.19 99 SER A O 1
ATOM 777 N N . LEU A 1 100 ? 4.850 10.498 -18.190 1.00 86.94 100 LEU A N 1
ATOM 778 C CA . LEU A 1 100 ? 5.964 9.607 -17.825 1.00 86.94 100 LEU A CA 1
ATOM 779 C C . LEU A 1 100 ? 7.252 9.838 -18.625 1.00 86.94 100 LEU A C 1
ATOM 781 O O . LEU A 1 100 ? 8.313 9.415 -18.186 1.00 86.94 100 LEU A O 1
ATOM 785 N N . THR A 1 101 ? 7.187 10.493 -19.785 1.00 86.31 101 THR A N 1
ATOM 786 C CA . THR A 1 101 ? 8.389 10.894 -20.539 1.00 86.31 101 THR A CA 1
ATOM 787 C C . THR A 1 101 ? 9.249 11.898 -19.765 1.00 86.31 101 THR A C 1
ATOM 789 O O . THR A 1 101 ? 10.480 11.890 -19.858 1.00 86.31 101 THR A O 1
ATOM 792 N N . ASP A 1 102 ? 8.603 12.738 -18.960 1.00 86.00 102 ASP A N 1
ATOM 793 C CA . ASP A 1 102 ? 9.234 13.789 -18.163 1.00 86.00 102 ASP A CA 1
ATOM 794 C C . ASP A 1 102 ? 9.409 13.374 -16.700 1.00 86.00 102 ASP A C 1
ATOM 796 O O . ASP A 1 102 ? 10.137 14.031 -15.955 1.00 86.00 102 ASP A O 1
ATOM 800 N N . PHE A 1 103 ? 8.793 12.262 -16.292 1.00 88.19 103 PHE A N 1
ATOM 801 C CA . PHE A 1 103 ? 8.985 11.683 -14.970 1.00 88.19 103 PHE A CA 1
ATOM 802 C C . PHE A 1 103 ? 10.458 11.313 -14.753 1.00 88.19 103 PHE A C 1
ATOM 804 O O . PHE A 1 103 ? 11.174 10.882 -15.666 1.00 88.19 103 PHE A O 1
ATOM 811 N N . ARG A 1 104 ? 10.933 11.532 -13.529 1.00 89.31 104 ARG A N 1
ATOM 812 C CA . ARG A 1 104 ? 12.284 11.188 -13.093 1.00 89.31 104 ARG A CA 1
ATOM 813 C C . ARG A 1 104 ? 12.163 10.367 -11.829 1.00 89.31 104 ARG A C 1
ATOM 815 O O . ARG A 1 104 ? 11.527 10.813 -10.883 1.00 89.31 104 ARG A O 1
ATOM 822 N N . TYR A 1 105 ? 12.802 9.207 -11.830 1.00 88.56 105 TYR A N 1
ATOM 823 C CA . TYR A 1 105 ? 12.909 8.358 -10.652 1.00 88.56 105 TYR A CA 1
ATOM 824 C C . TYR A 1 105 ? 14.348 8.396 -10.159 1.00 88.56 105 TYR A C 1
ATOM 826 O O . TYR A 1 105 ? 15.249 8.089 -10.937 1.00 88.56 105 TYR A O 1
ATOM 834 N N . GLU A 1 106 ? 14.585 8.824 -8.917 1.00 86.75 106 GLU A N 1
ATOM 835 C CA . GLU A 1 106 ? 15.946 8.962 -8.363 1.00 86.75 106 GLU A CA 1
ATOM 836 C C . GLU A 1 106 ? 16.879 9.804 -9.266 1.00 86.75 106 GLU A C 1
ATOM 838 O O . GLU A 1 106 ? 18.050 9.492 -9.474 1.00 86.75 106 GLU A O 1
ATOM 843 N N . ASN A 1 107 ? 16.337 10.877 -9.860 1.00 86.56 107 ASN A N 1
ATOM 844 C CA . ASN A 1 107 ? 17.000 11.740 -10.855 1.00 86.56 107 ASN A CA 1
ATOM 845 C C . ASN A 1 107 ? 17.406 11.049 -12.175 1.00 86.56 107 ASN A C 1
ATOM 847 O O . ASN A 1 107 ? 18.117 11.637 -12.993 1.00 86.56 107 ASN A O 1
ATOM 851 N N . VAL A 1 108 ? 16.926 9.831 -12.431 1.00 90.25 108 VAL A N 1
ATOM 852 C CA . VAL A 1 108 ? 17.160 9.080 -13.670 1.00 90.25 108 VAL A CA 1
ATOM 853 C C . VAL A 1 108 ? 16.018 9.322 -14.663 1.00 90.25 108 VAL A C 1
ATOM 855 O O . VAL A 1 108 ? 14.845 9.351 -14.294 1.00 90.25 108 VAL A O 1
ATOM 858 N N . SER A 1 109 ? 16.367 9.509 -15.939 1.00 90.50 109 SER A N 1
ATOM 859 C CA . SER A 1 109 ? 15.407 9.608 -17.055 1.00 90.50 109 SER A CA 1
ATOM 860 C C . SER A 1 109 ? 15.031 8.217 -17.584 1.00 90.50 109 SER A C 1
ATOM 862 O O . SER A 1 109 ? 15.855 7.304 -17.483 1.00 90.50 109 SER A O 1
ATOM 864 N N . PRO A 1 110 ? 13.840 8.033 -18.180 1.00 91.69 110 PRO A N 1
ATOM 865 C CA . PRO A 1 110 ? 13.460 6.742 -18.746 1.00 91.69 110 PRO A CA 1
ATOM 866 C C . PRO A 1 110 ? 14.398 6.334 -19.896 1.00 91.69 110 PRO A C 1
ATOM 868 O O . PRO A 1 110 ? 14.849 7.178 -20.670 1.00 91.69 110 PRO A O 1
ATOM 871 N N . GLN A 1 111 ? 14.658 5.033 -20.053 1.00 90.31 111 GLN A N 1
ATOM 872 C CA . GLN A 1 111 ? 15.570 4.472 -21.066 1.00 90.31 111 GLN A CA 1
ATOM 873 C C . GLN A 1 111 ? 15.066 4.603 -22.522 1.00 90.31 111 GLN A C 1
ATOM 875 O O . GLN A 1 111 ? 15.731 4.150 -23.451 1.00 90.31 111 GLN A O 1
ATOM 880 N N . GLY A 1 112 ? 13.885 5.186 -22.749 1.00 81.75 112 GLY A N 1
ATOM 881 C CA . GLY A 1 112 ? 13.260 5.339 -24.071 1.00 81.75 112 GLY A CA 1
ATOM 882 C C . GLY A 1 112 ? 12.602 4.066 -24.622 1.00 81.75 112 GLY A C 1
ATOM 883 O O . GLY A 1 112 ? 11.783 4.150 -25.534 1.00 81.75 112 GLY A O 1
ATOM 884 N N . THR A 1 113 ? 12.907 2.899 -24.052 1.00 84.00 113 THR A N 1
ATOM 885 C CA . THR A 1 113 ? 12.230 1.622 -24.319 1.00 84.00 113 THR A CA 1
ATOM 886 C C . THR A 1 113 ? 11.199 1.301 -23.243 1.00 84.00 113 THR A C 1
ATOM 888 O O . THR A 1 113 ? 11.393 1.630 -22.071 1.00 84.00 113 THR A O 1
ATOM 891 N N . THR A 1 114 ? 10.134 0.596 -23.628 1.00 88.88 114 THR A N 1
ATOM 892 C CA . THR A 1 114 ? 9.099 0.111 -22.708 1.00 88.88 114 THR A CA 1
ATOM 893 C C . THR A 1 114 ? 9.009 -1.411 -22.706 1.00 88.88 114 THR A C 1
ATOM 895 O O . THR A 1 114 ? 9.361 -2.072 -23.684 1.00 88.88 114 THR A O 1
ATOM 898 N N . ILE A 1 115 ? 8.509 -1.973 -21.606 1.00 88.25 115 ILE A N 1
ATOM 899 C CA . ILE A 1 115 ? 8.166 -3.394 -21.484 1.00 88.25 115 ILE A CA 1
ATOM 900 C C . ILE A 1 115 ? 6.764 -3.505 -20.898 1.00 88.25 115 ILE A C 1
ATOM 902 O O . ILE A 1 115 ? 6.489 -2.912 -19.864 1.00 88.25 115 ILE A O 1
ATOM 906 N N . GLY A 1 116 ? 5.844 -4.194 -21.579 1.00 83.62 116 GLY A N 1
ATOM 907 C CA . GLY A 1 116 ? 4.465 -4.351 -21.089 1.00 83.62 116 GLY A CA 1
ATOM 908 C C . GLY A 1 116 ? 3.734 -3.028 -20.796 1.00 83.62 116 GLY A C 1
ATOM 909 O O . GLY A 1 116 ? 2.875 -2.994 -19.925 1.00 83.62 116 GLY A O 1
ATOM 910 N N . GLY A 1 117 ? 4.098 -1.932 -21.474 1.00 86.69 117 GLY A N 1
ATOM 911 C CA . GLY A 1 117 ? 3.546 -0.592 -21.221 1.00 86.69 117 GLY A CA 1
ATOM 912 C C . GLY A 1 117 ? 4.231 0.198 -20.097 1.00 86.69 117 GLY A C 1
ATOM 913 O O . GLY A 1 117 ? 3.881 1.354 -19.883 1.00 86.69 117 GLY A O 1
ATOM 914 N N . PHE A 1 118 ? 5.229 -0.372 -19.420 1.00 93.00 118 PHE A N 1
ATOM 915 C CA . PHE A 1 118 ? 6.018 0.315 -18.399 1.00 93.00 118 PHE A CA 1
ATOM 916 C C . PHE A 1 118 ? 7.223 1.038 -19.004 1.00 93.00 118 PHE A C 1
ATOM 918 O O . PHE A 1 118 ? 7.945 0.473 -19.828 1.00 93.00 118 PHE A O 1
ATOM 925 N N . GLN A 1 119 ? 7.475 2.264 -18.548 1.00 94.81 119 GLN A N 1
ATOM 926 C CA . GLN A 1 119 ? 8.734 2.979 -18.764 1.00 94.81 119 GLN A CA 1
ATOM 927 C C . GLN A 1 119 ? 9.822 2.408 -17.857 1.00 94.81 119 GLN A C 1
ATOM 929 O O . GLN A 1 119 ? 9.561 2.131 -16.688 1.00 94.81 119 GLN A O 1
ATOM 934 N N . ILE A 1 120 ? 11.037 2.255 -18.380 1.00 95.62 120 ILE A N 1
ATOM 935 C CA . ILE A 1 120 ? 12.148 1.614 -17.667 1.00 95.62 120 ILE A CA 1
ATOM 936 C C . ILE A 1 120 ? 13.131 2.670 -17.162 1.00 95.62 120 ILE A C 1
ATOM 938 O O . ILE A 1 120 ? 13.550 3.543 -17.920 1.00 95.62 120 ILE A O 1
ATOM 942 N N . TYR A 1 121 ? 13.554 2.537 -15.909 1.00 94.88 121 TYR A N 1
ATOM 943 C CA . TYR A 1 121 ? 14.572 3.351 -15.247 1.00 94.88 121 TYR A CA 1
ATOM 944 C C . TYR A 1 121 ? 15.626 2.417 -14.664 1.00 94.88 121 TYR A C 1
ATOM 946 O O . TYR A 1 121 ? 15.293 1.353 -14.149 1.00 94.88 121 TYR A O 1
ATOM 954 N N . SER A 1 122 ? 16.900 2.793 -14.713 1.00 94.44 122 SER A N 1
ATOM 955 C CA . SER A 1 122 ? 17.940 2.001 -14.055 1.00 94.44 122 SER A CA 1
ATOM 956 C C . SER A 1 122 ? 19.145 2.841 -13.685 1.00 94.44 122 SER A C 1
ATOM 958 O O . SER A 1 122 ? 19.568 3.687 -14.477 1.00 94.44 122 SER A O 1
ATOM 960 N N . LEU A 1 123 ? 19.787 2.502 -12.576 1.00 93.25 123 LEU A N 1
ATOM 961 C CA . LEU A 1 123 ? 21.082 3.050 -12.202 1.00 93.25 123 LEU A CA 1
ATOM 962 C C . LEU A 1 123 ? 22.002 1.916 -11.757 1.00 93.25 123 LEU A C 1
ATOM 964 O O . LEU A 1 123 ? 21.774 1.300 -10.723 1.00 93.25 123 LEU A O 1
ATOM 968 N N . ALA A 1 124 ? 23.040 1.634 -12.547 1.00 92.38 124 ALA A N 1
ATOM 969 C CA . ALA A 1 124 ? 24.021 0.593 -12.228 1.00 92.38 124 ALA A CA 1
ATOM 970 C C . ALA A 1 124 ? 25.178 1.101 -11.354 1.00 92.38 124 ALA A C 1
ATOM 972 O O . ALA A 1 124 ? 25.753 0.341 -10.582 1.00 92.38 124 ALA A O 1
ATOM 973 N N . ASN A 1 125 ? 25.521 2.385 -11.480 1.00 90.00 125 ASN A N 1
ATOM 974 C CA . ASN A 1 125 ? 26.701 2.987 -10.858 1.00 90.00 125 ASN A CA 1
ATOM 975 C C . ASN A 1 125 ? 26.328 3.728 -9.563 1.00 90.00 125 ASN A C 1
ATOM 977 O O . ASN A 1 125 ? 26.546 4.932 -9.447 1.00 90.00 125 ASN A O 1
ATOM 981 N N . SER A 1 126 ? 25.730 3.022 -8.606 1.00 87.44 126 SER A N 1
ATOM 982 C CA . SER A 1 126 ? 25.353 3.549 -7.288 1.00 87.44 126 SER A CA 1
ATOM 983 C C . SER A 1 126 ? 25.682 2.536 -6.189 1.00 87.44 126 SER A C 1
ATOM 985 O O . SER A 1 126 ? 25.919 1.360 -6.458 1.00 87.44 126 SER A O 1
ATOM 987 N N . SER A 1 127 ? 25.687 2.982 -4.929 1.00 87.62 127 SER A N 1
ATOM 988 C CA . SER A 1 127 ? 25.861 2.086 -3.773 1.00 87.62 127 SER A CA 1
ATOM 989 C C . SER A 1 127 ? 24.737 1.053 -3.646 1.00 87.62 127 SER A C 1
ATOM 991 O O . SER A 1 127 ? 24.947 -0.009 -3.067 1.00 87.62 127 SER A O 1
ATOM 993 N N . VAL A 1 128 ? 23.560 1.363 -4.195 1.00 87.69 128 VAL A N 1
ATOM 994 C CA . VAL A 1 128 ? 22.409 0.464 -4.290 1.00 87.69 128 VAL A CA 1
ATOM 995 C C . VAL A 1 128 ? 21.908 0.519 -5.735 1.00 87.69 128 VAL A C 1
ATOM 997 O O . VAL A 1 128 ? 21.125 1.415 -6.069 1.00 87.69 128 VAL A O 1
ATOM 1000 N N . PRO A 1 129 ? 22.409 -0.354 -6.628 1.00 92.44 129 PRO A N 1
ATOM 1001 C CA . PRO A 1 129 ? 21.961 -0.370 -8.012 1.00 92.44 129 PRO A CA 1
ATOM 1002 C C . PRO A 1 129 ? 20.492 -0.772 -8.077 1.00 92.44 129 PRO A C 1
ATOM 1004 O O . PRO A 1 129 ? 20.038 -1.583 -7.269 1.00 92.44 129 PRO A O 1
ATOM 1007 N N . PHE A 1 130 ? 19.753 -0.226 -9.037 1.00 93.38 130 PHE A N 1
ATOM 1008 C CA . PHE A 1 130 ? 18.331 -0.526 -9.175 1.00 93.38 130 PHE A CA 1
ATOM 1009 C C . PHE A 1 130 ? 17.875 -0.570 -10.627 1.00 93.38 130 PHE A C 1
ATOM 1011 O O . PHE A 1 130 ? 18.456 0.076 -11.508 1.00 93.38 130 PHE A O 1
ATOM 1018 N N . ILE A 1 131 ? 16.777 -1.289 -10.841 1.00 95.50 131 ILE A N 1
ATOM 1019 C CA . ILE A 1 131 ? 15.912 -1.185 -12.010 1.00 95.50 131 ILE A CA 1
ATOM 1020 C C . ILE A 1 131 ? 14.482 -0.921 -11.537 1.00 95.50 131 ILE A C 1
ATOM 1022 O O . ILE A 1 131 ? 14.020 -1.512 -10.562 1.00 95.50 131 ILE A O 1
ATOM 1026 N N . ALA A 1 132 ? 13.786 -0.007 -12.204 1.00 95.50 132 ALA A N 1
ATOM 1027 C CA . ALA A 1 132 ? 12.422 0.365 -11.872 1.00 95.50 132 ALA A CA 1
ATOM 1028 C C . ALA A 1 132 ? 11.556 0.500 -13.125 1.00 95.50 132 ALA A C 1
ATOM 1030 O O . ALA A 1 132 ? 12.033 0.859 -14.205 1.00 95.50 132 ALA A O 1
ATOM 1031 N N . PHE A 1 133 ? 10.269 0.218 -12.960 1.00 96.00 133 PHE A N 1
ATOM 1032 C CA . PHE A 1 133 ? 9.267 0.202 -14.017 1.00 96.00 133 PHE A CA 1
ATOM 1033 C C . PHE A 1 133 ? 8.126 1.123 -13.613 1.00 96.00 133 PHE A C 1
ATOM 1035 O O . PHE A 1 133 ? 7.468 0.865 -12.607 1.00 96.00 133 PHE A O 1
ATOM 1042 N N . ALA A 1 134 ? 7.891 2.189 -14.375 1.00 95.44 134 ALA A N 1
ATOM 1043 C CA . ALA A 1 134 ? 6.841 3.153 -14.069 1.00 95.44 134 ALA A CA 1
ATOM 1044 C C . ALA A 1 134 ? 5.701 3.101 -15.085 1.00 95.44 134 ALA A C 1
ATOM 1046 O O . ALA A 1 134 ? 5.934 3.000 -16.291 1.00 95.44 134 ALA A O 1
ATOM 1047 N N . THR A 1 135 ? 4.467 3.222 -14.608 1.00 94.44 135 THR A N 1
ATOM 1048 C CA . THR A 1 135 ? 3.285 3.401 -15.458 1.00 94.44 135 THR A CA 1
ATOM 1049 C C . THR A 1 135 ? 2.257 4.321 -14.789 1.00 94.44 135 THR A C 1
ATOM 1051 O O . THR A 1 135 ? 2.319 4.531 -13.578 1.00 94.44 135 THR A O 1
ATOM 1054 N N . VAL A 1 136 ? 1.314 4.866 -15.564 1.00 91.62 136 VAL A N 1
ATOM 1055 C CA . VAL A 1 136 ? 0.186 5.657 -15.043 1.00 91.62 136 VAL A CA 1
ATOM 1056 C C . VAL A 1 136 ? -1.075 4.818 -15.096 1.00 91.62 136 VAL A C 1
ATOM 1058 O O . VAL A 1 136 ? -1.397 4.233 -16.129 1.00 91.62 136 VAL A O 1
ATOM 1061 N N . SER A 1 137 ? -1.823 4.814 -14.001 1.00 89.75 137 SER A N 1
ATOM 1062 C CA . SER A 1 137 ? -3.166 4.242 -13.948 1.00 89.75 137 SER A CA 1
ATOM 1063 C C . SER A 1 137 ? -3.987 4.953 -12.881 1.00 89.75 137 SER A C 1
ATOM 1065 O O . SER A 1 137 ? -3.435 5.415 -11.888 1.00 89.75 137 SER A O 1
ATOM 1067 N N . GLN A 1 138 ? -5.300 5.083 -13.083 1.00 85.88 138 GLN A N 1
ATOM 1068 C CA . GLN A 1 138 ? -6.215 5.690 -12.101 1.00 85.88 138 GLN A CA 1
ATOM 1069 C C . GLN A 1 138 ? -5.750 7.073 -11.573 1.00 85.88 138 GLN A C 1
ATOM 1071 O O . GLN A 1 138 ? -6.007 7.428 -10.427 1.00 85.88 138 GLN A O 1
ATOM 1076 N N . GLY A 1 139 ? -5.039 7.854 -12.400 1.00 86.88 139 GLY A N 1
ATOM 1077 C CA . GLY A 1 139 ? -4.507 9.174 -12.028 1.00 86.88 139 GLY A CA 1
ATOM 1078 C C . GLY A 1 139 ? -3.259 9.169 -11.133 1.00 86.88 139 GLY A C 1
ATOM 1079 O O . GLY A 1 139 ? -2.873 10.236 -10.669 1.00 86.88 139 GLY A O 1
ATOM 1080 N N . LYS A 1 140 ? -2.630 8.008 -10.907 1.00 89.44 140 LYS A N 1
ATOM 1081 C CA . LYS A 1 140 ? -1.438 7.815 -10.063 1.00 89.44 140 LYS A CA 1
ATOM 1082 C C . LYS A 1 140 ? -0.281 7.244 -10.886 1.00 89.44 140 LYS A C 1
ATOM 1084 O O . LYS A 1 140 ? -0.516 6.526 -11.865 1.00 89.44 140 LYS A O 1
ATOM 1089 N N . VAL A 1 141 ? 0.960 7.507 -10.475 1.00 93.06 141 VAL A N 1
ATOM 1090 C CA . VAL A 1 141 ? 2.139 6.803 -11.006 1.00 93.06 141 VAL A CA 1
ATOM 1091 C C . VAL A 1 141 ? 2.474 5.632 -10.098 1.00 93.06 141 VAL A C 1
ATOM 1093 O O . VAL A 1 141 ? 2.646 5.794 -8.895 1.00 93.06 141 VAL A O 1
ATOM 1096 N N . TYR A 1 142 ? 2.618 4.456 -10.695 1.00 94.06 142 TYR A N 1
ATOM 1097 C CA . TYR A 1 142 ? 3.084 3.254 -10.014 1.00 94.06 142 TYR A CA 1
ATOM 1098 C C . TYR A 1 142 ? 4.519 3.005 -10.433 1.00 94.06 142 TYR A C 1
ATOM 1100 O O . TYR A 1 142 ? 4.763 2.821 -11.625 1.00 94.06 142 TYR A O 1
ATOM 1108 N N . ILE A 1 143 ? 5.445 2.981 -9.476 1.00 94.56 143 ILE A N 1
ATOM 1109 C CA . ILE A 1 143 ? 6.841 2.602 -9.696 1.00 94.56 143 ILE A CA 1
ATOM 1110 C C . ILE A 1 143 ? 7.096 1.252 -9.035 1.00 94.56 143 ILE A C 1
ATOM 1112 O O . ILE A 1 143 ? 7.040 1.110 -7.818 1.00 94.56 143 ILE A O 1
ATOM 1116 N N . ILE A 1 144 ? 7.397 0.253 -9.849 1.00 94.75 144 ILE A N 1
ATOM 1117 C CA . ILE A 1 144 ? 7.739 -1.099 -9.420 1.00 94.75 144 ILE A CA 1
ATOM 1118 C C . ILE A 1 144 ? 9.261 -1.175 -9.448 1.00 94.75 144 ILE A C 1
ATOM 1120 O O . ILE A 1 144 ? 9.852 -1.153 -10.526 1.00 94.75 144 ILE A O 1
ATOM 1124 N N . GLU A 1 145 ? 9.904 -1.206 -8.288 1.00 93.00 145 GLU A N 1
ATOM 1125 C CA . GLU A 1 145 ? 11.359 -1.105 -8.180 1.00 93.00 145 GLU A CA 1
ATOM 1126 C C . GLU A 1 145 ? 12.013 -2.352 -7.590 1.00 93.00 145 GLU A C 1
ATOM 1128 O O . GLU A 1 145 ? 11.466 -3.021 -6.714 1.00 93.00 145 GLU A O 1
ATOM 1133 N N . PHE A 1 146 ? 13.222 -2.629 -8.066 1.00 92.69 146 PHE A N 1
ATOM 1134 C CA . PHE A 1 146 ? 14.056 -3.744 -7.649 1.00 92.69 146 PHE A CA 1
ATOM 1135 C C . PHE A 1 146 ? 15.459 -3.220 -7.353 1.00 92.69 146 PHE A C 1
ATOM 1137 O O . PHE A 1 146 ? 16.088 -2.587 -8.201 1.00 92.69 146 PHE A O 1
ATOM 1144 N N . GLN A 1 147 ? 15.943 -3.476 -6.142 1.00 89.88 147 GLN A N 1
ATOM 1145 C CA . GLN A 1 147 ? 17.246 -3.044 -5.646 1.00 89.88 147 GLN A CA 1
ATOM 1146 C C . GLN A 1 147 ? 18.266 -4.188 -5.717 1.00 89.88 147 GLN A C 1
ATOM 1148 O O . GLN A 1 147 ? 17.918 -5.367 -5.690 1.00 89.88 147 GLN A O 1
ATOM 1153 N N . GLY A 1 148 ? 19.549 -3.840 -5.785 1.00 88.00 148 GLY A N 1
ATOM 1154 C CA . GLY A 1 148 ? 20.670 -4.781 -5.864 1.00 88.00 148 GLY A CA 1
ATOM 1155 C C . GLY A 1 148 ? 21.049 -5.199 -7.289 1.00 88.00 148 GLY A C 1
ATOM 1156 O O . GLY A 1 148 ? 22.123 -5.765 -7.485 1.00 88.00 148 GLY A O 1
ATOM 1157 N N . ASN A 1 149 ? 20.232 -4.872 -8.294 1.00 85.56 149 ASN A N 1
ATOM 1158 C CA . ASN A 1 149 ? 20.518 -5.123 -9.704 1.00 85.56 149 ASN A CA 1
ATOM 1159 C C . ASN A 1 149 ? 19.911 -4.012 -10.575 1.00 85.56 149 ASN A C 1
ATOM 1161 O O . ASN A 1 149 ? 18.787 -3.585 -10.346 1.00 85.56 149 ASN A O 1
ATOM 1165 N N . ALA A 1 150 ? 20.649 -3.562 -11.591 1.00 90.44 150 ALA A N 1
ATOM 1166 C CA . ALA A 1 150 ? 20.194 -2.553 -12.552 1.00 90.44 150 ALA A CA 1
ATOM 1167 C C . ALA A 1 150 ? 19.766 -3.139 -13.905 1.00 90.44 150 ALA A C 1
ATOM 1169 O O . ALA A 1 150 ? 19.566 -2.407 -14.875 1.00 90.44 150 ALA A O 1
ATOM 1170 N N . LYS A 1 151 ? 19.666 -4.467 -13.992 1.00 90.56 151 LYS A N 1
ATOM 1171 C CA . LYS A 1 151 ? 19.280 -5.198 -15.198 1.00 90.56 151 LYS A CA 1
ATOM 1172 C C . LYS A 1 151 ? 18.001 -5.981 -14.953 1.00 90.56 151 LYS A C 1
ATOM 1174 O O . LYS A 1 151 ? 17.802 -6.524 -13.871 1.00 90.56 151 LYS A O 1
ATOM 1179 N N . LEU A 1 152 ? 17.182 -6.082 -15.996 1.00 89.44 152 LEU A N 1
ATOM 1180 C CA . LEU A 1 152 ? 16.035 -6.978 -16.019 1.00 89.44 152 LEU A CA 1
ATOM 1181 C C . LEU A 1 152 ? 16.546 -8.424 -16.045 1.00 89.44 152 LEU A C 1
ATOM 1183 O O . LEU A 1 152 ? 17.171 -8.846 -17.017 1.00 89.44 152 LEU A O 1
ATOM 1187 N N . ASP A 1 153 ? 16.304 -9.162 -14.967 1.00 89.56 153 ASP A N 1
ATOM 1188 C CA . ASP A 1 153 ? 16.543 -10.601 -14.887 1.00 89.56 153 ASP A CA 1
ATOM 1189 C C . ASP A 1 153 ? 15.225 -11.392 -14.928 1.00 89.56 153 ASP A C 1
ATOM 1191 O O . ASP A 1 153 ? 14.129 -10.831 -14.850 1.00 89.56 153 ASP A O 1
ATOM 1195 N N . ALA A 1 154 ? 15.326 -12.718 -15.052 1.00 88.25 154 ALA A N 1
ATOM 1196 C CA . ALA A 1 154 ? 14.160 -13.591 -15.192 1.00 88.25 154 ALA A CA 1
ATOM 1197 C C . ALA A 1 154 ? 13.201 -13.519 -13.989 1.00 88.25 154 ALA A C 1
ATOM 1199 O O . ALA A 1 154 ? 11.993 -13.700 -14.146 1.00 88.25 154 ALA A O 1
ATOM 1200 N N . ARG A 1 155 ? 13.724 -13.250 -12.784 1.00 86.38 155 ARG A N 1
ATOM 1201 C CA . ARG A 1 155 ? 12.917 -13.091 -11.569 1.00 86.38 155 ARG A CA 1
ATOM 1202 C C . ARG A 1 155 ? 12.106 -11.799 -11.633 1.00 86.38 155 ARG A C 1
ATOM 1204 O O . ARG A 1 155 ? 10.904 -11.816 -11.373 1.00 86.38 155 ARG A O 1
ATOM 1211 N N . THR A 1 156 ? 12.763 -10.704 -11.992 1.00 89.88 156 THR A N 1
ATOM 1212 C CA . THR A 1 156 ? 12.167 -9.374 -12.140 1.00 89.88 156 THR A CA 1
ATOM 1213 C C . THR A 1 156 ? 11.074 -9.387 -13.201 1.00 89.88 156 THR A C 1
ATOM 1215 O O . THR A 1 156 ? 9.952 -8.959 -12.937 1.00 89.88 156 THR A O 1
ATOM 1218 N N . GLU A 1 157 ? 11.359 -9.964 -14.371 1.00 90.12 157 GLU A N 1
ATOM 1219 C CA . GLU A 1 157 ? 10.382 -10.112 -15.453 1.00 90.12 157 GLU A CA 1
ATOM 1220 C C . GLU A 1 157 ? 9.170 -10.938 -15.006 1.00 90.12 157 GLU A C 1
ATOM 1222 O O . GLU A 1 157 ? 8.026 -10.587 -15.301 1.00 90.12 157 GLU A O 1
ATOM 1227 N N . ARG A 1 158 ? 9.399 -12.000 -14.221 1.00 89.75 158 ARG A N 1
ATOM 1228 C CA . ARG A 1 158 ? 8.321 -12.832 -13.682 1.00 89.75 158 ARG A CA 1
ATOM 1229 C C . ARG A 1 158 ? 7.419 -12.050 -12.735 1.00 89.75 158 ARG A C 1
ATOM 1231 O O . ARG A 1 158 ? 6.209 -12.080 -12.929 1.00 89.75 158 ARG A O 1
ATOM 1238 N N . ILE A 1 159 ? 7.977 -11.344 -11.752 1.00 90.69 159 ILE A N 1
ATOM 1239 C CA . ILE A 1 159 ? 7.193 -10.518 -10.817 1.00 90.69 159 ILE A CA 1
ATOM 1240 C C . ILE A 1 159 ? 6.400 -9.467 -11.596 1.00 90.69 159 ILE A C 1
ATOM 1242 O O . ILE A 1 159 ? 5.178 -9.392 -11.445 1.00 90.69 159 ILE A O 1
ATOM 1246 N N . LEU A 1 160 ? 7.064 -8.738 -12.498 1.00 92.12 160 LEU A N 1
ATOM 1247 C CA . LEU A 1 160 ? 6.439 -7.707 -13.323 1.00 92.12 160 LEU A CA 1
ATOM 1248 C C . LEU A 1 160 ? 5.278 -8.265 -14.162 1.00 92.12 160 LEU A C 1
ATOM 1250 O O . LEU A 1 160 ? 4.228 -7.636 -14.239 1.00 92.12 160 LEU A O 1
ATOM 1254 N N . SER A 1 161 ? 5.414 -9.478 -14.712 1.00 92.44 161 SER A N 1
ATOM 1255 C CA . SER A 1 161 ? 4.357 -10.131 -15.503 1.00 92.44 161 SER A CA 1
ATOM 1256 C C . SER A 1 161 ? 3.087 -10.473 -14.713 1.00 92.44 161 SER A C 1
ATOM 1258 O O . SER A 1 161 ? 2.042 -10.718 -15.311 1.00 92.44 161 SER A O 1
ATOM 1260 N N . THR A 1 162 ? 3.162 -10.505 -13.378 1.00 93.50 162 THR A N 1
ATOM 1261 C CA . THR A 1 162 ? 2.006 -10.775 -12.505 1.00 93.50 162 THR A CA 1
ATOM 1262 C C . THR A 1 162 ? 1.318 -9.509 -12.009 1.00 93.50 162 THR A C 1
ATOM 1264 O O . THR A 1 162 ? 0.237 -9.603 -11.427 1.00 93.50 162 THR A O 1
ATOM 1267 N N . PHE A 1 163 ? 1.933 -8.342 -12.222 1.00 93.81 163 PHE A N 1
ATOM 1268 C CA . PHE A 1 163 ? 1.379 -7.068 -11.798 1.00 93.81 163 PHE A CA 1
ATOM 1269 C C . PHE A 1 163 ? 0.143 -6.727 -12.632 1.00 93.81 163 PHE A C 1
ATOM 1271 O O . PHE A 1 163 ? 0.177 -6.753 -13.864 1.00 93.81 163 PHE A O 1
ATOM 1278 N N . LYS A 1 164 ? -0.951 -6.368 -11.963 1.00 94.25 164 LYS A N 1
ATOM 1279 C CA . LYS A 1 164 ? -2.179 -5.910 -12.616 1.00 94.25 164 LYS A CA 1
ATOM 1280 C C . LYS A 1 164 ? -2.881 -4.850 -11.781 1.00 94.25 164 LYS A C 1
ATOM 1282 O O . LYS A 1 164 ? -2.856 -4.893 -10.552 1.00 94.25 164 LYS A O 1
ATOM 1287 N N . PHE A 1 165 ? -3.564 -3.943 -12.468 1.00 93.56 16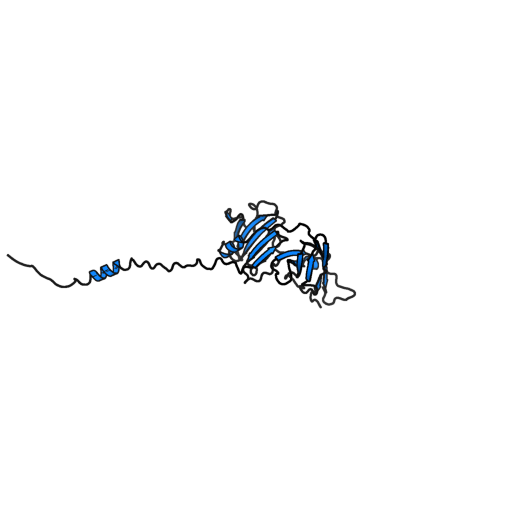5 PHE A N 1
ATOM 1288 C CA . PHE A 1 165 ? -4.507 -3.035 -11.830 1.00 93.56 165 PHE A CA 1
ATOM 1289 C C . PHE A 1 165 ? -5.793 -3.771 -11.467 1.00 93.56 165 PHE A C 1
ATOM 1291 O O . PHE A 1 165 ? -6.234 -4.677 -12.180 1.00 93.56 165 PHE A O 1
ATOM 1298 N N . ILE A 1 166 ? -6.382 -3.373 -10.348 1.00 90.00 166 ILE A N 1
ATOM 1299 C CA . ILE A 1 166 ? -7.697 -3.810 -9.896 1.00 90.00 166 ILE A CA 1
ATOM 1300 C C . ILE A 1 166 ? -8.566 -2.577 -9.667 1.00 90.00 166 ILE A C 1
ATOM 1302 O O . ILE A 1 166 ? -8.076 -1.508 -9.301 1.00 90.00 166 ILE A O 1
ATOM 1306 N N . GLU A 1 167 ? -9.863 -2.731 -9.895 1.00 79.44 167 GLU A N 1
ATOM 1307 C CA . GLU A 1 167 ? -10.827 -1.678 -9.600 1.00 79.44 167 GLU A CA 1
ATOM 1308 C C . GLU A 1 167 ? -11.121 -1.655 -8.094 1.00 79.44 167 GLU A C 1
ATOM 1310 O O . GLU A 1 167 ? -11.433 -2.715 -7.535 1.00 79.44 167 GLU A O 1
ATOM 1315 N N . PRO A 1 168 ? -11.060 -0.485 -7.432 1.00 65.19 168 PRO A N 1
ATOM 1316 C CA . PRO A 1 168 ? -11.461 -0.359 -6.040 1.00 65.19 168 PRO A CA 1
ATOM 1317 C C . PRO A 1 168 ? -12.932 -0.751 -5.880 1.00 65.19 168 PRO A C 1
ATOM 1319 O O . PRO A 1 168 ? -13.820 -0.229 -6.561 1.00 65.19 168 PRO A O 1
ATOM 1322 N N . SER A 1 169 ? -13.210 -1.669 -4.960 1.00 60.25 169 SER A N 1
ATOM 1323 C CA . SER A 1 169 ? -14.571 -2.149 -4.696 1.00 60.25 169 SER A CA 1
ATOM 1324 C C . SER A 1 169 ? -15.407 -1.078 -3.969 1.00 60.25 169 SER A C 1
ATOM 1326 O O . SER A 1 169 ? -15.583 -1.138 -2.757 1.00 60.25 169 SER A O 1
ATOM 1328 N N . ALA A 1 170 ? -15.915 -0.071 -4.690 1.00 57.94 170 ALA A N 1
ATOM 1329 C CA . ALA A 1 170 ? -16.600 1.092 -4.101 1.00 57.94 170 ALA A CA 1
ATOM 1330 C C . ALA A 1 170 ? -18.138 0.971 -4.000 1.00 57.94 170 ALA A C 1
ATOM 1332 O O . ALA A 1 170 ? -18.788 1.798 -3.357 1.00 57.94 170 ALA A O 1
ATOM 1333 N N . SER A 1 171 ? -18.764 -0.034 -4.623 1.00 58.84 171 SER A N 1
ATOM 1334 C CA . SER A 1 171 ? -20.231 -0.142 -4.619 1.00 58.84 171 SER A CA 1
ATOM 1335 C C . SER A 1 171 ? -20.755 -0.662 -3.278 1.00 58.84 171 SER A C 1
ATOM 1337 O O . SER A 1 171 ? -20.498 -1.804 -2.905 1.00 58.84 171 SER A O 1
ATOM 1339 N N . GLY A 1 172 ? -21.546 0.159 -2.580 1.00 72.69 172 GLY A N 1
ATOM 1340 C CA . GLY A 1 172 ? -22.160 -0.210 -1.302 1.00 72.69 172 GLY A CA 1
ATOM 1341 C C . GLY A 1 172 ? -21.171 -0.240 -0.137 1.00 72.69 172 GLY A C 1
ATOM 1342 O O . GLY A 1 172 ? -21.294 -1.087 0.740 1.00 72.69 172 GLY A O 1
ATOM 1343 N N . ALA A 1 173 ? -20.168 0.639 -0.129 1.00 85.62 173 ALA A N 1
ATOM 1344 C CA . ALA A 1 173 ? -19.195 0.693 0.955 1.00 85.62 173 ALA A CA 1
ATOM 1345 C C . ALA A 1 173 ? -19.842 1.045 2.314 1.00 85.62 173 ALA A C 1
ATOM 1347 O O . ALA A 1 173 ? -20.849 1.755 2.391 1.00 85.62 173 ALA A O 1
ATOM 1348 N N . GLY A 1 174 ? -19.273 0.516 3.395 1.00 92.69 174 GLY A N 1
ATOM 1349 C CA . GLY A 1 174 ? -19.473 1.001 4.761 1.00 92.69 174 GLY A CA 1
ATOM 1350 C C . GLY A 1 174 ? -18.264 1.811 5.237 1.00 92.69 174 GLY A C 1
ATOM 1351 O O . GLY A 1 174 ? -17.334 2.082 4.472 1.00 92.69 174 GLY A O 1
ATOM 1352 N N . THR A 1 175 ? -18.268 2.196 6.509 1.00 95.12 175 THR A N 1
ATOM 1353 C CA . THR A 1 175 ? -17.218 3.002 7.141 1.00 95.12 175 THR A CA 1
ATOM 1354 C C . THR A 1 175 ? -16.675 2.291 8.373 1.00 95.12 175 THR A C 1
ATOM 1356 O O . THR A 1 175 ? -17.439 1.863 9.234 1.00 95.12 175 THR A O 1
ATOM 1359 N N . LEU A 1 176 ? -15.354 2.199 8.481 1.00 96.81 176 LEU A N 1
ATOM 1360 C CA . LEU A 1 176 ? -14.652 1.892 9.723 1.00 96.81 176 LEU A CA 1
ATOM 1361 C C . LEU A 1 176 ? -14.051 3.193 10.251 1.00 96.81 176 LEU A C 1
ATOM 1363 O O . LEU A 1 176 ? -13.305 3.858 9.535 1.00 96.81 176 LEU A O 1
ATOM 1367 N N . SER A 1 177 ? -14.364 3.569 11.483 1.00 97.19 177 SER A N 1
ATOM 1368 C CA . SER A 1 177 ? -13.821 4.780 12.098 1.00 97.19 177 SER A CA 1
ATOM 1369 C C . SER A 1 177 ? -13.547 4.587 13.582 1.00 97.19 177 SER A C 1
ATOM 1371 O O . SER A 1 177 ? -13.961 3.602 14.192 1.00 97.19 177 SER A O 1
ATOM 1373 N N . GLY A 1 178 ? -12.827 5.524 14.183 1.00 96.88 178 GLY A N 1
ATOM 1374 C CA . GLY A 1 178 ? -12.560 5.480 15.611 1.00 96.88 178 GLY A CA 1
ATOM 1375 C C . GLY A 1 178 ? -11.539 6.507 16.052 1.00 96.88 178 GLY A C 1
ATOM 1376 O O . GLY A 1 178 ? -11.131 7.381 15.283 1.00 96.88 178 GLY A O 1
ATOM 1377 N N . LYS A 1 179 ? -11.141 6.385 17.317 1.00 95.88 179 LYS A N 1
ATOM 1378 C CA . LYS A 1 179 ? -10.113 7.211 17.936 1.00 95.88 179 LYS A CA 1
ATOM 1379 C C . LYS A 1 179 ? -8.943 6.356 18.408 1.00 95.88 179 LYS A C 1
ATOM 1381 O O . LYS A 1 179 ? -9.131 5.320 19.047 1.00 95.88 179 LYS A O 1
ATOM 1386 N N . VAL A 1 180 ? -7.745 6.824 18.099 1.00 93.38 180 VAL A N 1
ATOM 1387 C CA . VAL A 1 180 ? -6.476 6.324 18.609 1.00 93.38 180 VAL A CA 1
ATOM 1388 C C . VAL A 1 180 ? -6.145 7.084 19.886 1.00 93.38 180 VAL A C 1
ATOM 1390 O O . VAL A 1 180 ? -6.213 8.312 19.920 1.00 93.38 180 VAL A O 1
ATOM 1393 N N . SER A 1 181 ? -5.769 6.347 20.922 1.00 92.25 181 SER A N 1
ATOM 1394 C CA . SER A 1 181 ? -5.198 6.872 22.161 1.00 92.25 181 SER A CA 1
ATOM 1395 C C . SER A 1 181 ? -3.779 6.332 22.298 1.00 92.25 181 SER A C 1
ATOM 1397 O O . SER A 1 181 ? -3.545 5.163 22.004 1.00 92.25 181 SER A O 1
ATOM 1399 N N . ILE A 1 182 ? -2.828 7.165 22.724 1.00 89.00 182 ILE A N 1
ATOM 1400 C CA . ILE A 1 182 ? -1.421 6.769 22.874 1.00 89.00 182 ILE A CA 1
ATOM 1401 C C . ILE A 1 182 ? -0.962 7.143 24.275 1.00 89.00 182 ILE A C 1
ATOM 1403 O O . ILE A 1 182 ? -0.989 8.322 24.632 1.00 89.00 182 ILE A O 1
ATOM 1407 N N . GLY A 1 183 ? -0.491 6.162 25.037 1.00 85.50 183 GLY A N 1
ATOM 1408 C CA . GLY A 1 183 ? 0.060 6.417 26.359 1.00 85.50 183 GLY A CA 1
ATOM 1409 C C . GLY A 1 183 ? 0.672 5.177 27.008 1.00 85.50 183 GLY A C 1
ATOM 1410 O O . GLY A 1 183 ? 0.478 4.066 26.522 1.00 85.50 183 GLY A O 1
ATOM 1411 N N . PRO A 1 184 ? 1.423 5.348 28.104 1.00 87.06 184 PRO A N 1
ATOM 1412 C CA . PRO A 1 184 ? 1.941 6.617 28.624 1.00 87.06 184 PRO A CA 1
ATOM 1413 C C . PRO A 1 184 ? 2.959 7.258 27.681 1.00 87.06 184 PRO A C 1
ATOM 1415 O O . PRO A 1 184 ? 3.626 6.541 26.950 1.00 87.06 184 PRO A O 1
ATOM 1418 N N . ILE A 1 185 ? 3.126 8.582 27.656 1.00 85.19 185 ILE A N 1
ATOM 1419 C CA . ILE A 1 185 ? 4.161 9.210 26.795 1.00 85.19 185 ILE A CA 1
ATOM 1420 C C . ILE A 1 185 ? 5.347 9.807 27.560 1.00 85.19 185 ILE A C 1
ATOM 1422 O O . ILE A 1 185 ? 6.340 10.229 26.971 1.00 85.19 185 ILE A O 1
ATOM 1426 N N . CYS A 1 186 ? 5.280 9.802 28.885 1.00 84.06 186 CYS A N 1
ATOM 1427 C CA . CYS A 1 186 ? 6.341 10.272 29.762 1.00 84.06 186 CYS A CA 1
ATOM 1428 C C . CYS A 1 186 ? 6.657 9.203 30.823 1.00 84.06 186 CYS A C 1
ATOM 1430 O O . CYS A 1 186 ? 5.751 8.456 31.196 1.00 84.06 186 CYS A O 1
ATOM 1432 N N . PRO A 1 187 ? 7.913 9.110 31.316 1.00 79.06 187 PRO A N 1
ATOM 1433 C CA . PRO A 1 187 ? 8.332 8.059 32.253 1.00 79.06 187 PRO A CA 1
ATOM 1434 C C . PRO A 1 187 ? 7.493 7.974 33.529 1.00 79.06 187 PRO A C 1
ATOM 1436 O O . PRO A 1 187 ? 7.396 6.925 34.131 1.00 79.06 187 PRO A O 1
ATOM 1439 N N . VAL A 1 188 ? 6.862 9.065 33.965 1.00 79.38 188 VAL A N 1
ATOM 1440 C CA . VAL A 1 188 ? 6.009 9.054 35.159 1.00 79.38 188 VAL A CA 1
ATOM 1441 C C . VAL A 1 188 ? 4.715 9.789 34.849 1.00 79.38 188 VAL A C 1
ATOM 1443 O O . VAL A 1 188 ? 4.514 10.935 35.249 1.00 79.38 188 VAL A O 1
ATOM 1446 N N . GLU A 1 189 ? 3.852 9.137 34.079 1.00 76.31 189 GLU A N 1
ATOM 1447 C CA . GLU A 1 189 ? 2.508 9.641 33.823 1.00 76.31 189 GLU A CA 1
ATOM 1448 C C . GLU A 1 189 ? 1.625 9.472 35.067 1.00 76.31 189 GLU A C 1
ATOM 1450 O O . GLU A 1 189 ? 1.550 8.395 35.660 1.00 76.31 189 GLU A O 1
ATOM 1455 N N . GLN A 1 190 ? 0.959 10.551 35.480 1.00 77.75 190 GLN A N 1
ATOM 1456 C CA . GLN A 1 190 ? -0.008 10.519 36.573 1.00 77.75 190 GLN A CA 1
ATOM 1457 C C . GLN A 1 190 ? -1.410 10.327 35.993 1.00 77.75 190 GLN A C 1
ATOM 1459 O O . GLN A 1 190 ? -1.785 11.029 35.060 1.00 77.75 190 GLN A O 1
ATOM 1464 N N . ILE A 1 191 ? -2.201 9.423 36.579 1.00 74.56 191 ILE A N 1
ATOM 1465 C CA . ILE A 1 191 ? -3.572 9.099 36.132 1.00 74.56 191 ILE A CA 1
ATOM 1466 C C . ILE A 1 191 ? -4.451 10.354 35.994 1.00 74.56 191 ILE A C 1
ATOM 1468 O O . ILE A 1 191 ? -5.214 10.464 35.037 1.00 74.56 191 ILE A O 1
ATOM 1472 N N . ASP A 1 192 ? -4.299 11.316 36.908 1.00 79.56 192 ASP A N 1
ATOM 1473 C CA . ASP A 1 192 ? -5.093 12.551 36.927 1.00 79.56 192 ASP A CA 1
ATOM 1474 C C . ASP A 1 192 ? -4.463 13.704 36.123 1.00 79.56 192 ASP A C 1
ATOM 1476 O O . ASP A 1 192 ? -5.088 14.747 35.937 1.00 79.56 192 ASP A O 1
ATOM 1480 N N . ASN A 1 193 ? -3.225 13.539 35.652 1.00 78.94 193 ASN A N 1
ATOM 1481 C CA . ASN A 1 193 ? -2.500 14.542 34.875 1.00 78.94 193 ASN A CA 1
ATOM 1482 C C . ASN A 1 193 ? -1.651 13.862 33.788 1.00 78.94 193 ASN A C 1
ATOM 1484 O O . ASN A 1 193 ? -0.417 13.836 33.893 1.00 78.94 193 ASN A O 1
ATOM 1488 N N . PRO A 1 194 ? -2.305 13.267 32.772 1.00 79.75 194 PRO A N 1
ATOM 1489 C CA . PRO A 1 194 ? -1.602 12.594 31.698 1.00 79.75 194 PRO A CA 1
ATOM 1490 C C . PRO A 1 194 ? -0.773 13.596 30.899 1.00 79.75 194 PRO A C 1
ATOM 1492 O O . PRO A 1 194 ? -1.168 14.749 30.691 1.00 79.75 194 PRO A O 1
ATOM 1495 N N . CYS A 1 195 ? 0.386 13.150 30.430 1.00 84.44 195 CYS A N 1
ATOM 1496 C CA . CYS A 1 195 ? 1.207 13.980 29.567 1.00 84.44 195 CYS A CA 1
ATOM 1497 C C . CYS A 1 195 ? 0.482 14.139 28.221 1.00 84.44 195 CYS A C 1
ATOM 1499 O O . CYS A 1 195 ? 0.020 13.146 27.656 1.00 84.44 195 CYS A O 1
ATOM 1501 N N . PRO A 1 196 ? 0.356 15.363 27.681 1.00 88.06 196 PRO A N 1
ATOM 1502 C CA . PRO A 1 196 ? -0.353 15.561 26.428 1.00 88.06 196 PRO A CA 1
ATOM 1503 C C . PRO A 1 196 ? 0.361 14.812 25.301 1.00 88.06 196 PRO A C 1
ATOM 1505 O O . PRO A 1 196 ? 1.551 15.019 25.057 1.00 88.06 196 PRO A O 1
ATOM 1508 N N . THR A 1 197 ? -0.375 13.953 24.599 1.00 89.75 197 THR A N 1
ATOM 1509 C CA . THR A 1 197 ? 0.119 13.282 23.397 1.00 89.75 197 THR A CA 1
ATOM 1510 C C . THR A 1 197 ? 0.333 14.330 22.295 1.00 89.75 197 THR A C 1
ATOM 1512 O O . THR A 1 197 ? -0.630 15.002 21.912 1.00 89.75 197 THR A O 1
ATOM 1515 N N . PRO A 1 198 ? 1.559 14.503 21.770 1.00 90.12 198 PRO A N 1
ATOM 1516 C CA . PRO A 1 198 ? 1.829 15.445 20.701 1.00 90.12 198 PRO A CA 1
ATOM 1517 C C . PRO A 1 198 ? 1.161 14.957 19.402 1.00 90.12 198 PRO A C 1
ATOM 1519 O O . PRO A 1 198 ? 1.127 13.746 19.156 1.00 90.12 198 PRO A O 1
ATOM 1522 N N . PRO A 1 199 ? 0.643 15.863 18.554 1.00 90.12 199 PRO A N 1
ATOM 1523 C CA . PRO A 1 199 ? -0.006 15.512 17.288 1.00 90.12 199 PRO A CA 1
ATOM 1524 C C . PRO A 1 199 ? 0.811 14.575 16.394 1.00 90.12 199 PRO A C 1
ATOM 1526 O O . PRO A 1 199 ? 0.264 13.677 15.756 1.00 90.12 199 PRO A O 1
ATOM 1529 N N . GLU A 1 200 ? 2.131 14.754 16.384 1.00 86.31 200 GLU A N 1
ATOM 1530 C CA . GLU A 1 200 ? 3.075 13.965 15.597 1.00 86.31 200 GLU A CA 1
ATOM 1531 C C . GLU A 1 200 ? 3.088 12.491 16.017 1.00 86.31 200 GLU A C 1
ATOM 1533 O O . GLU A 1 200 ? 3.376 11.619 15.201 1.00 86.31 200 GLU A O 1
ATOM 1538 N N . ALA A 1 201 ? 2.750 12.181 17.274 1.00 86.69 201 ALA A N 1
ATOM 1539 C CA . ALA A 1 201 ? 2.654 10.799 17.729 1.00 86.69 201 ALA A CA 1
ATOM 1540 C C . ALA A 1 201 ? 1.463 10.071 17.091 1.00 86.69 201 ALA A C 1
ATOM 1542 O O . ALA A 1 201 ? 1.591 8.888 16.778 1.00 86.69 201 ALA A O 1
ATOM 1543 N N . TYR A 1 202 ? 0.338 10.761 16.863 1.00 88.25 202 TYR A N 1
ATOM 1544 C CA . TYR A 1 202 ? -0.822 10.186 16.177 1.00 88.25 202 TYR A CA 1
ATOM 1545 C C . TYR A 1 202 ? -0.547 9.979 14.691 1.00 88.25 202 TYR A C 1
ATOM 1547 O O . TYR A 1 202 ? -0.715 8.872 14.182 1.00 88.25 202 TYR A O 1
ATOM 1555 N N . THR A 1 203 ? -0.059 11.014 14.005 1.00 83.44 203 THR A N 1
ATOM 1556 C CA . THR A 1 203 ? 0.165 10.963 12.552 1.00 83.44 203 THR A CA 1
ATOM 1557 C C . THR A 1 203 ? 1.301 10.017 12.157 1.00 83.44 203 THR A C 1
ATOM 1559 O O . THR A 1 203 ? 1.315 9.498 11.042 1.00 83.44 203 THR A O 1
ATOM 1562 N N . ALA A 1 204 ? 2.221 9.715 13.079 1.00 79.12 204 ALA A N 1
ATOM 1563 C CA . ALA A 1 204 ? 3.264 8.708 12.896 1.00 79.12 204 ALA A CA 1
ATOM 1564 C C . ALA A 1 204 ? 2.781 7.253 13.070 1.00 79.12 204 ALA A C 1
ATOM 1566 O O . ALA A 1 204 ? 3.602 6.333 13.020 1.00 79.12 204 ALA A O 1
ATOM 1567 N N . ARG A 1 205 ? 1.490 7.005 13.334 1.00 77.69 205 ARG A N 1
ATOM 1568 C CA . ARG A 1 205 ? 0.932 5.652 13.463 1.00 77.69 205 ARG A CA 1
ATOM 1569 C C . ARG A 1 205 ? 0.092 5.297 12.246 1.00 77.69 205 ARG A C 1
ATOM 1571 O O . ARG A 1 205 ? -0.754 6.067 11.800 1.00 77.69 205 ARG A O 1
ATOM 1578 N N . ALA A 1 206 ? 0.328 4.089 11.750 1.00 81.94 206 ALA A N 1
ATOM 1579 C CA . ALA A 1 206 ? -0.458 3.479 10.696 1.00 81.94 206 ALA A CA 1
ATOM 1580 C C . ALA A 1 206 ? -1.018 2.138 11.180 1.00 81.94 206 ALA A C 1
ATOM 1582 O O . ALA A 1 206 ? -0.345 1.393 11.904 1.00 81.94 206 ALA A O 1
ATOM 1583 N N . PHE A 1 207 ? -2.237 1.819 10.757 1.00 85.25 207 PHE A N 1
ATOM 1584 C CA . PHE A 1 207 ? -2.878 0.533 11.016 1.00 85.25 207 PHE A CA 1
ATOM 1585 C C . PHE A 1 207 ? -3.252 -0.119 9.695 1.00 85.25 207 PHE A C 1
ATOM 1587 O O . PHE A 1 207 ? -3.854 0.501 8.824 1.00 85.25 207 PHE A O 1
ATOM 1594 N N . MET A 1 208 ? -2.892 -1.385 9.550 1.00 85.69 208 MET A N 1
ATOM 1595 C CA . MET A 1 208 ? -3.178 -2.165 8.357 1.00 85.69 208 MET A CA 1
ATOM 1596 C C . MET A 1 208 ? -4.546 -2.824 8.503 1.00 85.69 208 MET A C 1
ATOM 1598 O O . MET A 1 208 ? -4.801 -3.505 9.501 1.00 85.69 208 MET A O 1
ATOM 1602 N N . VAL A 1 209 ? -5.403 -2.658 7.499 1.00 89.19 209 VAL A N 1
ATOM 1603 C CA . VAL A 1 209 ? -6.690 -3.347 7.385 1.00 89.19 209 VAL A CA 1
ATOM 1604 C C . VAL A 1 209 ? -6.558 -4.427 6.325 1.00 89.19 209 VAL A C 1
ATOM 1606 O O . VAL A 1 209 ? -6.355 -4.135 5.147 1.00 89.19 209 VAL A O 1
ATOM 1609 N N . PHE A 1 210 ? -6.692 -5.680 6.737 1.00 87.94 210 PHE A N 1
ATOM 1610 C CA . PHE A 1 210 ? -6.633 -6.842 5.859 1.00 87.94 210 PHE A CA 1
ATOM 1611 C C . PHE A 1 210 ? -8.034 -7.374 5.584 1.00 87.94 210 PHE A C 1
ATOM 1613 O O . PHE A 1 210 ? -8.869 -7.408 6.485 1.00 87.94 210 PHE A O 1
ATOM 1620 N N . LEU A 1 211 ? -8.299 -7.788 4.348 1.00 87.88 211 LE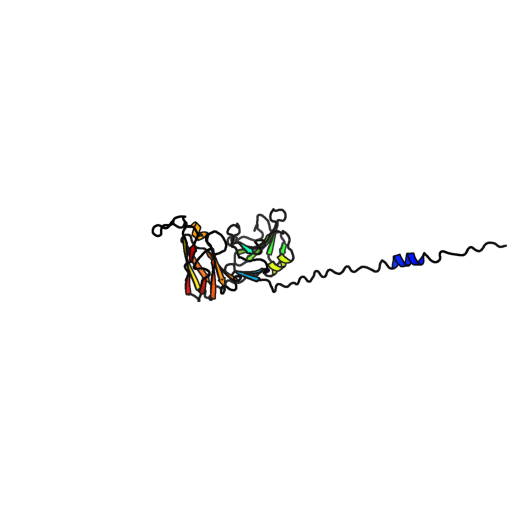U A N 1
ATOM 1621 C CA . LEU A 1 211 ? -9.538 -8.465 3.980 1.00 87.88 211 LEU A CA 1
ATOM 1622 C C . LEU A 1 211 ? -9.492 -9.919 4.464 1.00 87.88 211 LEU A C 1
ATOM 1624 O O . LEU A 1 211 ? -8.618 -10.677 4.051 1.00 87.88 211 LEU A O 1
ATOM 1628 N N . GLY A 1 212 ? -10.480 -10.315 5.264 1.00 86.75 212 GLY A N 1
ATOM 1629 C CA . GLY A 1 212 ? -10.573 -11.636 5.879 1.00 86.75 212 GLY A CA 1
ATOM 1630 C C . GLY A 1 212 ? -10.233 -11.636 7.371 1.00 86.75 212 GLY A C 1
ATOM 1631 O O . GLY A 1 212 ? -10.135 -10.592 8.024 1.00 86.75 212 GLY A O 1
ATOM 1632 N N . ASP A 1 213 ? -10.105 -12.839 7.923 1.00 79.88 213 ASP A N 1
ATOM 1633 C CA . ASP A 1 213 ? -9.669 -13.053 9.301 1.00 79.88 213 ASP A CA 1
ATOM 1634 C C . ASP A 1 213 ? -8.130 -13.012 9.420 1.00 79.88 213 ASP A C 1
ATOM 1636 O O . ASP A 1 213 ? -7.413 -12.589 8.512 1.00 79.88 213 ASP A O 1
ATOM 1640 N N . THR A 1 214 ? -7.601 -13.433 10.567 1.00 76.12 214 THR A N 1
ATOM 1641 C CA . THR A 1 214 ? -6.163 -13.410 10.860 1.00 76.12 214 THR A CA 1
ATOM 1642 C C . THR A 1 214 ? -5.342 -14.454 10.089 1.00 76.12 214 THR A C 1
ATOM 1644 O O . THR A 1 214 ? -4.119 -14.465 10.242 1.00 76.12 214 THR A O 1
ATOM 1647 N N . SER A 1 215 ? -5.967 -15.323 9.281 1.00 73.38 215 SER A N 1
ATOM 1648 C CA . SER A 1 215 ? -5.288 -16.419 8.571 1.00 73.38 215 SER A CA 1
ATOM 1649 C C . SER A 1 215 ? -4.554 -15.985 7.298 1.00 73.38 215 SER A C 1
ATOM 1651 O O . SER A 1 215 ? -3.541 -16.590 6.949 1.00 73.38 215 SER A O 1
ATOM 1653 N N . ASP A 1 216 ? -5.019 -14.926 6.628 1.00 72.00 216 ASP A N 1
ATOM 1654 C CA . ASP A 1 216 ? -4.457 -14.426 5.370 1.00 72.00 216 ASP A CA 1
ATOM 1655 C C . ASP A 1 216 ? -4.270 -12.903 5.420 1.00 72.00 216 ASP A C 1
ATOM 1657 O O . ASP A 1 216 ? -5.195 -12.122 5.211 1.00 72.00 216 ASP A O 1
ATOM 1661 N N . LEU A 1 217 ? -3.032 -12.471 5.666 1.00 74.94 217 LEU A N 1
ATOM 1662 C CA . LEU A 1 217 ? -2.659 -11.054 5.743 1.00 74.94 217 LEU A CA 1
ATOM 1663 C C . LEU A 1 217 ? -2.039 -10.528 4.443 1.00 74.94 217 LEU A C 1
ATOM 1665 O O . LEU A 1 217 ? -1.304 -9.543 4.446 1.00 74.94 217 LEU A O 1
ATOM 1669 N N . THR A 1 218 ? -2.291 -11.198 3.319 1.00 74.75 218 THR A N 1
ATOM 1670 C CA . THR A 1 218 ? -1.742 -10.797 2.015 1.00 74.75 218 THR A CA 1
ATOM 1671 C C . THR A 1 218 ? -2.652 -9.832 1.251 1.00 74.75 218 THR A C 1
ATOM 1673 O O . THR A 1 218 ? -2.207 -9.160 0.320 1.00 74.75 218 THR A O 1
ATOM 1676 N N . LYS A 1 219 ? -3.917 -9.715 1.670 1.00 80.19 219 LYS A N 1
ATOM 1677 C CA . LYS A 1 219 ? -4.929 -8.852 1.053 1.00 80.19 219 LYS A CA 1
ATOM 1678 C C . LYS A 1 219 ? -5.134 -7.597 1.888 1.00 80.19 219 LYS A C 1
ATOM 1680 O O . LYS A 1 219 ? -5.900 -7.608 2.846 1.00 80.19 219 LYS A O 1
ATOM 1685 N N . VAL A 1 220 ? -4.461 -6.514 1.527 1.00 83.50 220 VAL A N 1
ATOM 1686 C CA . VAL A 1 220 ? -4.638 -5.201 2.149 1.00 83.50 220 VAL A CA 1
ATOM 1687 C C . VAL A 1 220 ? -5.866 -4.524 1.549 1.00 83.50 220 VAL A C 1
ATOM 1689 O O . VAL A 1 220 ? -5.966 -4.314 0.342 1.00 83.50 220 VAL A O 1
ATOM 1692 N N . ALA A 1 221 ? -6.818 -4.194 2.409 1.00 85.94 221 ALA A N 1
ATOM 1693 C CA . ALA A 1 221 ? -8.001 -3.434 2.045 1.00 85.94 221 ALA A CA 1
ATOM 1694 C C . ALA A 1 221 ? -7.768 -1.928 2.188 1.00 85.94 221 ALA A C 1
ATOM 1696 O O . ALA A 1 221 ? -8.240 -1.163 1.356 1.00 85.94 221 ALA A O 1
ATOM 1697 N N . ALA A 1 222 ? -7.050 -1.522 3.238 1.00 85.44 222 ALA A N 1
ATOM 1698 C CA . ALA A 1 222 ? -6.685 -0.134 3.475 1.00 85.44 222 ALA A CA 1
ATOM 1699 C C . ALA A 1 222 ? -5.553 0.005 4.498 1.00 85.44 222 ALA A C 1
ATOM 1701 O O . ALA A 1 222 ? -5.276 -0.909 5.283 1.00 85.44 222 ALA A O 1
ATOM 1702 N N . ILE A 1 223 ? -4.965 1.191 4.528 1.00 84.19 223 ILE A N 1
ATOM 1703 C CA . ILE A 1 223 ? -4.016 1.679 5.511 1.00 84.19 223 ILE A CA 1
ATOM 1704 C C . ILE A 1 223 ? -4.665 2.881 6.192 1.00 84.19 223 ILE A C 1
ATOM 1706 O O . ILE A 1 223 ? -5.011 3.890 5.585 1.00 84.19 223 ILE A O 1
ATOM 1710 N N . ILE A 1 224 ? -4.866 2.754 7.495 1.00 86.75 224 ILE A N 1
ATOM 1711 C CA . ILE A 1 224 ? -5.459 3.795 8.317 1.00 86.75 224 ILE A CA 1
ATOM 1712 C C . ILE A 1 224 ? -4.340 4.662 8.875 1.00 86.75 224 ILE A C 1
ATOM 1714 O O . ILE A 1 224 ? -3.467 4.162 9.586 1.00 86.75 224 ILE A O 1
ATOM 1718 N N . HIS A 1 225 ? -4.438 5.964 8.629 1.00 84.69 225 HIS A N 1
ATOM 1719 C CA . HIS A 1 225 ? -3.649 6.989 9.299 1.00 84.69 225 HIS A CA 1
ATOM 1720 C C . HIS A 1 225 ? -4.548 7.779 10.248 1.00 84.69 225 HIS A C 1
ATOM 1722 O O . HIS A 1 225 ? -5.642 8.199 9.865 1.00 84.69 225 HIS A O 1
ATOM 1728 N N . ALA A 1 226 ? -4.095 7.968 11.486 1.00 88.06 226 ALA A N 1
ATOM 1729 C CA . ALA A 1 226 ? -4.775 8.864 12.409 1.00 88.06 226 ALA A CA 1
ATOM 1730 C C . ALA A 1 226 ? -4.452 10.326 12.068 1.00 88.06 226 ALA A C 1
ATOM 1732 O O . ALA A 1 226 ? -3.329 10.653 11.677 1.00 88.06 226 ALA A O 1
ATOM 1733 N N . ASP A 1 227 ? -5.436 11.206 12.235 1.00 89.62 227 ASP A N 1
ATOM 1734 C CA . ASP A 1 227 ? -5.236 12.648 12.156 1.00 89.62 227 ASP A CA 1
ATOM 1735 C C . ASP A 1 227 ? -4.469 13.183 13.382 1.00 89.62 227 ASP A C 1
ATOM 1737 O O . ASP A 1 227 ? -4.157 12.460 14.330 1.00 89.62 227 ASP A O 1
ATOM 1741 N N . SER A 1 228 ? -4.175 14.484 13.388 1.00 91.94 228 SER A N 1
ATOM 1742 C CA . SER A 1 228 ? -3.469 15.166 14.485 1.00 91.94 228 SER A CA 1
ATOM 1743 C C . SER A 1 228 ? -4.183 15.105 15.843 1.00 91.94 228 SER A C 1
ATOM 1745 O O . SER A 1 228 ? -3.577 15.421 16.864 1.00 91.94 228 SER A O 1
ATOM 1747 N N . SER A 1 229 ? -5.461 14.720 15.865 1.00 92.38 229 SER A N 1
ATOM 1748 C CA . SER A 1 229 ? -6.293 14.551 17.061 1.00 92.38 229 SER A CA 1
ATOM 1749 C C . SER A 1 229 ? -6.541 13.076 17.412 1.00 92.38 229 SER A C 1
ATOM 1751 O O . SER A 1 229 ? -7.294 12.784 18.347 1.00 92.38 229 SER A O 1
ATOM 1753 N N . GLY A 1 230 ? -5.928 12.150 16.670 1.00 92.56 230 GLY A N 1
ATOM 1754 C CA . GLY A 1 230 ? -6.070 10.712 16.842 1.00 92.56 230 GLY A CA 1
ATOM 1755 C C . GLY A 1 230 ? -7.312 10.110 16.183 1.00 92.56 230 GLY A C 1
ATOM 1756 O O . GLY A 1 230 ? -7.539 8.915 16.344 1.00 92.56 230 GLY A O 1
ATOM 1757 N N . ASN A 1 231 ? -8.140 10.866 15.459 1.00 96.50 231 ASN A N 1
ATOM 1758 C CA . ASN A 1 231 ? -9.305 10.279 14.790 1.00 96.50 231 ASN A CA 1
ATOM 1759 C C . ASN A 1 231 ? -8.905 9.652 13.460 1.00 96.50 231 ASN A C 1
ATOM 1761 O O . ASN A 1 231 ? -7.975 10.100 12.793 1.00 96.50 231 ASN A O 1
ATOM 1765 N N . TYR A 1 232 ? -9.654 8.641 13.044 1.00 94.50 232 TYR A N 1
ATOM 1766 C CA . TYR A 1 232 ? -9.508 8.064 11.721 1.00 94.50 232 TYR A CA 1
ATOM 1767 C C . TYR A 1 232 ? -10.857 7.619 11.158 1.00 94.50 232 TYR A C 1
ATOM 1769 O O . TYR A 1 232 ? -11.809 7.342 11.893 1.00 94.50 232 TYR A O 1
ATOM 1777 N N . SER A 1 233 ? -10.932 7.539 9.832 1.00 94.31 233 SER A N 1
ATOM 1778 C CA . SER A 1 233 ? -12.095 7.037 9.109 1.00 94.31 233 SER A CA 1
ATOM 1779 C C . SER A 1 233 ? -11.655 6.488 7.759 1.00 94.31 233 SER A C 1
ATOM 1781 O O . SER A 1 233 ? -10.890 7.136 7.049 1.00 94.31 233 SER A O 1
ATOM 1783 N N . VAL A 1 234 ? -12.142 5.305 7.401 1.00 92.19 234 VAL A N 1
ATOM 1784 C CA . VAL A 1 234 ? -11.866 4.660 6.119 1.00 92.19 234 VAL A CA 1
ATOM 1785 C C . VAL A 1 234 ? -13.132 4.014 5.570 1.00 92.19 234 VAL A C 1
ATOM 1787 O O . VAL A 1 234 ? -13.926 3.431 6.314 1.00 92.19 234 VAL A O 1
ATOM 1790 N N . SER A 1 235 ? -13.345 4.133 4.260 1.00 91.62 235 SER A N 1
ATOM 1791 C CA . SER A 1 235 ? -14.451 3.465 3.578 1.00 91.62 235 SER A CA 1
ATOM 1792 C C . SER A 1 235 ? -13.998 2.104 3.064 1.00 91.62 235 SER A C 1
ATOM 1794 O O . SER A 1 235 ? -12.940 1.991 2.452 1.00 91.62 235 SER A O 1
ATOM 1796 N N . LEU A 1 236 ? -14.786 1.068 3.337 1.00 91.38 236 LEU A N 1
ATOM 1797 C CA . LEU A 1 236 ? -14.468 -0.318 3.002 1.00 91.38 236 LEU A CA 1
ATOM 1798 C C . LEU A 1 236 ? -15.682 -0.975 2.350 1.00 91.38 236 LEU A C 1
ATOM 1800 O O . LEU A 1 236 ? -16.824 -0.696 2.727 1.00 91.38 236 LEU A O 1
ATOM 1804 N N . ALA A 1 237 ? -15.447 -1.878 1.400 1.00 90.31 237 ALA A N 1
ATOM 1805 C CA . ALA A 1 237 ? -16.506 -2.728 0.866 1.00 90.31 237 ALA A CA 1
ATOM 1806 C C . ALA A 1 237 ? -17.173 -3.560 1.988 1.00 90.31 237 ALA A C 1
ATOM 1808 O O . ALA A 1 237 ? -16.602 -3.745 3.066 1.00 90.31 237 ALA A O 1
ATOM 1809 N N . PRO A 1 238 ? -18.391 -4.087 1.780 1.00 92.25 238 PRO A N 1
ATOM 1810 C CA . PRO A 1 238 ? -18.971 -5.033 2.721 1.00 92.25 238 PRO A CA 1
ATOM 1811 C C . PRO A 1 238 ? -18.100 -6.288 2.838 1.00 92.25 238 PRO A C 1
ATOM 1813 O O . PRO A 1 238 ? -17.767 -6.915 1.833 1.00 92.25 238 PRO A O 1
ATOM 1816 N N . GLY A 1 239 ? -17.750 -6.677 4.060 1.00 91.56 239 GLY A N 1
ATOM 1817 C CA . GLY A 1 239 ? -16.824 -7.781 4.283 1.00 91.56 239 GLY A CA 1
ATOM 1818 C C . GLY A 1 239 ? -16.378 -7.927 5.730 1.00 91.56 239 GLY A C 1
ATOM 1819 O O . GLY A 1 239 ? -16.736 -7.137 6.604 1.00 91.56 239 GLY A O 1
ATOM 1820 N N . ILE A 1 240 ? -15.592 -8.971 5.971 1.00 93.19 240 ILE A N 1
ATOM 1821 C CA . ILE A 1 240 ? -14.895 -9.196 7.238 1.00 93.19 240 ILE A CA 1
ATOM 1822 C C . ILE A 1 240 ? -13.462 -8.711 7.056 1.00 93.19 240 ILE A C 1
ATOM 1824 O O . ILE A 1 240 ? -12.842 -9.008 6.035 1.00 93.19 240 ILE A O 1
ATOM 1828 N N . TYR A 1 241 ? -12.955 -7.976 8.037 1.00 93.56 241 TYR A N 1
ATOM 1829 C CA . TYR A 1 241 ? -11.626 -7.389 8.003 1.00 93.56 241 TYR A CA 1
ATOM 1830 C C . TYR A 1 241 ? -10.889 -7.618 9.311 1.00 93.56 241 TYR A C 1
ATOM 1832 O O . TYR A 1 241 ? -11.501 -7.653 10.377 1.00 93.56 241 TYR A O 1
ATOM 1840 N N . THR A 1 242 ? -9.567 -7.685 9.228 1.00 92.94 242 THR A N 1
ATOM 1841 C CA . THR A 1 242 ? -8.667 -7.749 10.377 1.00 92.94 242 THR A CA 1
ATOM 1842 C C . THR A 1 242 ? -7.808 -6.493 10.429 1.00 92.94 242 THR A C 1
ATOM 1844 O O . THR A 1 242 ? -7.099 -6.183 9.476 1.00 92.94 242 THR A O 1
ATOM 1847 N N . VAL A 1 243 ? -7.843 -5.780 11.551 1.00 91.94 243 VAL A N 1
ATOM 1848 C CA . VAL A 1 243 ? -7.038 -4.579 11.806 1.00 91.94 243 VAL A CA 1
ATOM 1849 C C . VAL A 1 243 ? -5.808 -4.963 12.625 1.00 91.94 243 VAL A C 1
ATOM 1851 O O . VAL A 1 243 ? -5.924 -5.671 13.628 1.00 91.94 243 VAL A O 1
ATOM 1854 N N . ARG A 1 244 ? -4.619 -4.508 12.214 1.00 87.56 244 ARG A N 1
ATOM 1855 C CA . ARG A 1 244 ? -3.346 -4.718 12.930 1.00 87.56 244 ARG A CA 1
ATOM 1856 C C . ARG A 1 244 ? -2.507 -3.435 12.969 1.00 87.56 244 ARG A C 1
ATOM 1858 O O . ARG A 1 244 ? -2.618 -2.623 12.053 1.00 87.56 244 ARG A O 1
ATOM 1865 N N . PRO A 1 245 ? -1.612 -3.265 13.956 1.00 81.75 245 PRO A N 1
ATOM 1866 C CA . PRO A 1 245 ? -0.597 -2.215 13.900 1.00 81.75 245 PRO A CA 1
ATOM 1867 C C . PRO A 1 245 ? 0.320 -2.423 12.686 1.00 81.75 245 PRO A C 1
ATOM 1869 O O . PRO A 1 245 ? 0.694 -3.561 12.385 1.00 81.75 245 PRO A O 1
ATOM 1872 N N . ALA A 1 246 ? 0.720 -1.346 12.008 1.00 72.56 246 ALA A N 1
ATOM 1873 C CA . ALA A 1 246 ? 1.840 -1.407 11.072 1.00 72.56 246 ALA A CA 1
ATOM 1874 C C . ALA A 1 246 ? 3.150 -1.625 11.850 1.00 72.56 246 ALA A C 1
ATOM 1876 O O . ALA A 1 246 ? 3.355 -1.039 12.910 1.00 72.56 246 ALA A O 1
ATOM 1877 N N . ILE A 1 247 ? 4.060 -2.455 11.336 1.00 62.28 247 ILE A N 1
ATOM 1878 C CA . ILE A 1 247 ? 5.309 -2.841 12.020 1.00 62.28 247 ILE A CA 1
ATOM 1879 C C . ILE A 1 247 ? 6.427 -1.791 11.766 1.00 62.28 247 ILE A C 1
ATOM 1881 O O . ILE A 1 247 ? 7.530 -2.127 11.363 1.00 62.28 247 ILE A O 1
ATOM 1885 N N . VAL A 1 248 ? 6.172 -0.490 11.983 1.00 53.34 248 VAL A N 1
ATOM 1886 C CA . VAL A 1 248 ? 7.168 0.631 12.039 1.00 53.34 248 VAL A CA 1
ATOM 1887 C C . VAL A 1 248 ? 7.058 1.577 13.279 1.00 53.34 248 VAL A C 1
ATOM 1889 O O . VAL A 1 248 ? 5.982 2.100 13.548 1.00 53.34 248 VAL A O 1
ATOM 1892 N N . GLY A 1 249 ? 8.153 1.785 14.044 1.00 49.97 249 GLY A N 1
ATOM 1893 C CA . GLY A 1 249 ? 8.218 2.609 15.272 1.00 49.97 249 GLY A CA 1
ATOM 1894 C C . GLY A 1 249 ? 8.443 1.898 16.631 1.00 49.97 249 GLY A C 1
ATOM 1895 O O . GLY A 1 249 ? 8.872 0.759 16.717 1.00 49.97 249 GLY A O 1
ATOM 1896 N N . ILE A 1 250 ? 8.197 2.624 17.725 1.00 45.66 250 ILE A N 1
ATOM 1897 C CA . ILE A 1 250 ? 8.065 2.122 19.109 1.00 45.66 250 ILE A CA 1
ATOM 1898 C C . ILE A 1 250 ? 6.577 2.152 19.489 1.00 45.66 250 ILE A C 1
ATOM 1900 O O . ILE A 1 250 ? 5.845 3.010 18.997 1.00 45.66 250 ILE A O 1
ATOM 1904 N N . GLY A 1 251 ? 6.106 1.254 20.357 1.00 52.62 251 GLY A N 1
ATOM 1905 C CA . GLY A 1 251 ? 4.688 1.202 20.743 1.00 52.62 251 GLY A CA 1
ATOM 1906 C C . GLY A 1 251 ? 3.781 0.543 19.700 1.00 52.62 251 GLY A C 1
ATOM 1907 O O . GLY A 1 251 ? 2.764 1.095 19.305 1.00 52.62 251 GLY A O 1
ATOM 1908 N N . TYR A 1 252 ? 4.156 -0.645 19.226 1.00 63.22 252 TYR A N 1
ATOM 1909 C CA . TYR A 1 252 ? 3.275 -1.508 18.418 1.00 63.22 252 TYR A CA 1
ATOM 1910 C C . TYR A 1 252 ? 2.272 -2.296 19.236 1.00 63.22 252 TYR A C 1
ATOM 1912 O O . TYR A 1 252 ? 1.440 -3.019 18.687 1.00 63.22 252 TYR A O 1
ATOM 1920 N N . MET A 1 253 ? 2.432 -2.255 20.552 1.00 69.31 253 MET A N 1
ATOM 1921 C CA . MET A 1 253 ? 1.627 -3.041 21.453 1.00 69.31 253 MET A CA 1
ATOM 1922 C C . MET A 1 253 ? 0.306 -2.311 21.617 1.00 69.31 253 MET A C 1
ATOM 1924 O O . MET A 1 253 ? 0.234 -1.245 22.213 1.00 69.31 253 MET A O 1
ATOM 1928 N N . SER A 1 254 ? -0.738 -2.889 21.045 1.00 81.44 254 SER A N 1
ATOM 1929 C CA . SER A 1 254 ? -2.105 -2.500 21.334 1.00 81.44 254 SER A CA 1
ATOM 1930 C C . SER A 1 254 ? -2.804 -3.713 21.911 1.00 81.44 254 SER A C 1
ATOM 1932 O O . SER A 1 254 ? -2.746 -4.794 21.329 1.00 81.44 254 SER A O 1
ATOM 1934 N N . LYS A 1 255 ? -3.457 -3.541 23.059 1.00 83.38 255 LYS A N 1
ATOM 1935 C CA . LYS A 1 255 ? -4.296 -4.591 23.657 1.00 83.38 255 LYS A CA 1
ATOM 1936 C C . LYS A 1 255 ? -5.552 -4.866 22.823 1.00 83.38 255 LYS A C 1
ATOM 1938 O O . LYS A 1 255 ? -6.136 -5.937 22.939 1.00 83.38 255 LYS A O 1
ATOM 1943 N N . ASP A 1 256 ? -5.943 -3.897 21.998 1.00 89.06 256 ASP A N 1
ATOM 1944 C CA . ASP A 1 256 ? -7.153 -3.952 21.184 1.00 89.06 256 ASP A CA 1
ATOM 1945 C C . ASP A 1 256 ? -6.899 -4.605 19.821 1.00 89.06 256 ASP A C 1
ATOM 1947 O O . ASP A 1 256 ? -7.851 -4.886 19.099 1.00 89.06 256 ASP A O 1
ATOM 1951 N N . LEU A 1 257 ? -5.633 -4.854 19.452 1.00 90.25 257 LEU A N 1
ATOM 1952 C CA . LEU A 1 257 ? -5.257 -5.423 18.159 1.00 90.25 257 LEU A CA 1
ATOM 1953 C C . LEU A 1 257 ? -4.468 -6.741 18.310 1.00 90.25 257 LEU A C 1
ATOM 1955 O O . LEU A 1 257 ? -3.620 -6.855 19.195 1.00 90.25 257 LEU A O 1
ATOM 1959 N N . PRO A 1 258 ? -4.661 -7.728 17.411 1.00 91.25 258 PRO A N 1
ATOM 1960 C CA . PRO A 1 258 ? -5.505 -7.680 16.215 1.00 91.25 258 PRO A CA 1
ATOM 1961 C C . PRO A 1 258 ? -7.008 -7.696 16.533 1.00 91.25 258 PRO A C 1
ATOM 1963 O O . PRO A 1 258 ? -7.447 -8.427 17.415 1.00 91.25 258 PRO A O 1
ATOM 1966 N N . ALA A 1 259 ? -7.794 -6.934 15.769 1.00 93.69 259 ALA A N 1
ATOM 1967 C CA . ALA A 1 259 ? -9.255 -6.899 15.879 1.00 93.69 259 ALA A CA 1
ATOM 1968 C C . ALA A 1 259 ? -9.910 -7.344 14.574 1.00 93.69 259 ALA A C 1
ATOM 1970 O O . ALA A 1 259 ? -9.506 -6.901 13.500 1.00 93.69 259 ALA A O 1
ATOM 1971 N N . THR A 1 260 ? -10.959 -8.161 14.659 1.00 94.69 260 THR A N 1
ATOM 1972 C CA . THR A 1 260 ? -11.809 -8.484 13.508 1.00 94.69 260 THR A CA 1
ATOM 1973 C C . THR A 1 260 ? -13.061 -7.613 13.518 1.00 94.69 260 THR A C 1
ATOM 1975 O O . THR A 1 260 ? -13.780 -7.559 14.514 1.00 94.69 260 THR A O 1
ATOM 1978 N N . VAL A 1 261 ? -13.348 -6.953 12.397 1.00 95.25 261 VAL A N 1
ATOM 1979 C CA . VAL A 1 261 ? -14.538 -6.117 12.198 1.00 95.25 261 VAL A CA 1
ATOM 1980 C C . VAL A 1 261 ? -15.340 -6.607 10.997 1.00 95.25 261 VAL A C 1
ATOM 1982 O O . VAL A 1 261 ? -14.788 -7.124 10.031 1.00 95.25 261 VAL A O 1
ATOM 1985 N N . THR A 1 262 ? -16.663 -6.456 11.049 1.00 95.88 262 THR A N 1
ATOM 1986 C CA . THR A 1 262 ? -17.553 -6.775 9.922 1.00 95.88 262 THR A CA 1
ATOM 1987 C C . THR A 1 262 ? -18.201 -5.500 9.413 1.00 95.88 262 THR A C 1
ATOM 1989 O O . THR A 1 262 ? -19.008 -4.895 10.115 1.00 95.88 262 THR A O 1
ATOM 1992 N N . ILE A 1 263 ? -17.880 -5.117 8.183 1.00 95.06 263 ILE A N 1
ATOM 1993 C CA . ILE A 1 263 ? -18.449 -3.952 7.512 1.00 95.06 263 ILE A CA 1
ATOM 1994 C C . ILE A 1 263 ? -19.668 -4.396 6.711 1.00 95.06 263 ILE A C 1
ATOM 1996 O O . ILE A 1 263 ? -19.599 -5.320 5.900 1.00 95.06 263 ILE A O 1
ATOM 2000 N N . LYS A 1 264 ? -20.801 -3.730 6.935 1.00 94.06 264 LYS A N 1
ATOM 2001 C CA . LYS A 1 264 ? -22.003 -3.862 6.103 1.00 94.06 264 LYS A CA 1
ATOM 2002 C C . LYS A 1 264 ? -22.169 -2.612 5.245 1.00 94.06 264 LYS A C 1
ATOM 2004 O O . LYS A 1 264 ? -21.735 -1.526 5.635 1.00 94.06 264 LYS A O 1
ATOM 2009 N N . SER A 1 265 ? -22.850 -2.762 4.113 1.00 92.62 265 SER A N 1
ATOM 2010 C CA . SER A 1 265 ? -23.122 -1.650 3.199 1.00 92.62 265 SER A CA 1
ATOM 2011 C C . SER A 1 265 ? -23.808 -0.485 3.908 1.00 92.62 265 SER A C 1
ATOM 2013 O O . SER A 1 265 ? -24.819 -0.686 4.581 1.00 92.62 265 SER A O 1
ATOM 2015 N N . GLY A 1 266 ? -23.256 0.722 3.758 1.00 91.69 266 GLY A N 1
ATOM 2016 C CA . GLY A 1 266 ? -23.780 1.959 4.344 1.00 91.69 266 GLY A CA 1
ATOM 2017 C C . GLY A 1 266 ? -23.730 2.041 5.875 1.00 91.69 266 GLY A C 1
ATOM 2018 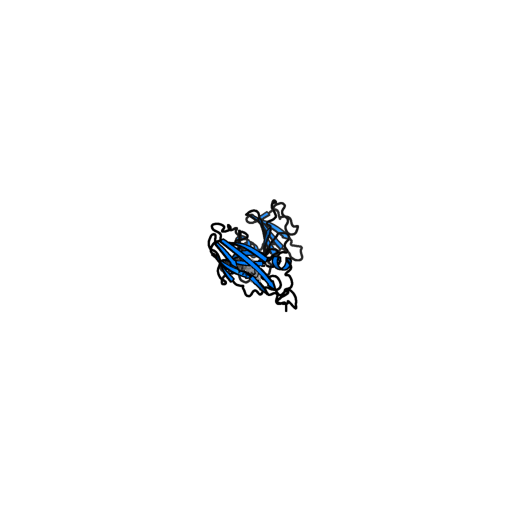O O . GLY A 1 266 ? -24.277 2.982 6.440 1.00 91.69 266 GLY A O 1
ATOM 2019 N N . SER A 1 267 ? -23.116 1.069 6.558 1.00 93.00 267 SER A N 1
ATOM 2020 C CA . SER A 1 267 ? -22.995 1.070 8.021 1.00 93.00 267 SER A CA 1
ATOM 2021 C C . SER A 1 267 ? -21.665 1.653 8.482 1.00 93.00 267 SER A C 1
ATOM 2023 O O . SER A 1 267 ? -20.657 1.497 7.794 1.00 93.00 267 SER A O 1
ATOM 2025 N N . THR A 1 268 ? -21.660 2.251 9.674 1.00 96.56 268 THR A N 1
ATOM 2026 C CA . THR A 1 268 ? -20.437 2.679 10.360 1.00 96.56 268 THR A CA 1
ATOM 2027 C C . THR A 1 268 ? -20.123 1.726 11.506 1.00 96.56 268 THR A C 1
ATOM 2029 O O . THR A 1 268 ? -20.972 1.478 12.363 1.00 96.56 268 THR A O 1
ATOM 2032 N N . VAL A 1 269 ? -18.896 1.217 11.537 1.00 97.69 269 VAL A N 1
ATOM 2033 C CA . VAL A 1 269 ? -18.335 0.423 12.631 1.00 97.69 269 VAL A CA 1
ATOM 2034 C C . VAL A 1 269 ? -17.299 1.266 13.359 1.00 97.69 269 VAL A C 1
ATOM 2036 O O . VAL A 1 269 ? -16.426 1.851 12.722 1.00 97.69 269 VAL A O 1
ATOM 2039 N N . ILE A 1 270 ? -17.399 1.312 14.690 1.00 97.94 270 ILE A N 1
ATOM 2040 C CA . ILE A 1 270 ? -16.458 2.040 15.543 1.00 97.94 270 ILE A CA 1
ATOM 2041 C C . ILE A 1 270 ? -15.454 1.068 16.164 1.00 97.94 270 ILE A C 1
ATOM 2043 O O . ILE A 1 270 ? -15.858 0.113 16.826 1.00 97.94 270 ILE A O 1
ATOM 2047 N N . LEU A 1 271 ? -14.160 1.343 15.996 1.00 97.44 271 LEU A N 1
ATOM 2048 C CA . LEU A 1 271 ? -13.062 0.642 16.662 1.00 97.44 271 LEU A CA 1
ATOM 2049 C C . LEU A 1 271 ? -12.091 1.669 17.259 1.00 97.44 271 LEU A C 1
ATOM 2051 O O . LEU A 1 271 ? -11.325 2.309 16.546 1.00 97.44 271 LEU A O 1
ATOM 2055 N N . ASN A 1 272 ? -12.101 1.838 18.577 1.00 96.94 272 ASN A N 1
ATOM 2056 C CA . ASN A 1 272 ? -11.075 2.643 19.240 1.00 96.94 272 ASN A CA 1
ATOM 2057 C C . ASN A 1 272 ? -9.824 1.792 19.465 1.00 96.94 272 ASN A C 1
ATOM 2059 O O . ASN A 1 272 ? -9.943 0.593 19.709 1.00 96.94 272 ASN A O 1
ATOM 2063 N N . ILE A 1 273 ? -8.648 2.408 19.357 1.00 93.75 273 ILE A N 1
ATOM 2064 C CA . ILE A 1 273 ? -7.365 1.706 19.434 1.00 93.75 273 ILE A CA 1
ATOM 2065 C C . ILE A 1 273 ? -6.495 2.380 20.490 1.00 93.75 273 ILE A C 1
ATOM 2067 O O . ILE A 1 273 ? -6.123 3.544 20.352 1.00 93.75 273 ILE A O 1
ATOM 2071 N N . ASP A 1 274 ? -6.153 1.637 21.533 1.00 92.06 274 ASP A N 1
ATOM 2072 C CA . ASP A 1 274 ? -5.221 2.043 22.579 1.00 92.06 274 ASP A CA 1
ATOM 2073 C C . ASP A 1 274 ? -3.816 1.521 22.252 1.00 92.06 274 ASP A C 1
ATOM 2075 O O . ASP A 1 274 ? -3.616 0.319 22.042 1.00 92.06 274 ASP A O 1
ATOM 2079 N N . VAL A 1 275 ? -2.854 2.434 22.150 1.00 88.62 275 VAL A N 1
ATOM 2080 C CA . VAL A 1 275 ? -1.453 2.152 21.842 1.00 88.62 275 VAL A CA 1
ATOM 2081 C C . VAL A 1 275 ? -0.613 2.344 23.100 1.00 88.62 275 VAL A C 1
ATOM 2083 O O . VAL A 1 275 ? -0.413 3.476 23.547 1.00 88.62 275 VAL A O 1
ATOM 2086 N N . ASP A 1 276 ? -0.055 1.243 23.607 1.00 86.38 276 ASP A N 1
ATOM 2087 C CA . ASP A 1 276 ? 0.901 1.261 24.712 1.00 86.38 276 ASP A CA 1
ATOM 2088 C C . ASP A 1 276 ? 2.307 1.525 24.172 1.00 86.38 276 ASP A C 1
ATOM 2090 O O . ASP A 1 276 ? 2.845 0.774 23.350 1.00 86.38 276 ASP A O 1
ATOM 2094 N N . THR A 1 277 ? 2.926 2.605 24.638 1.00 84.31 277 THR A N 1
ATOM 2095 C CA . THR A 1 277 ? 4.302 2.949 24.255 1.00 84.31 277 THR A CA 1
ATOM 2096 C C . THR A 1 277 ? 5.343 2.090 24.981 1.00 84.31 277 THR A C 1
ATOM 2098 O O . THR A 1 277 ? 6.493 2.036 24.544 1.00 84.31 277 THR A O 1
ATOM 2101 N N . GLY A 1 278 ? 4.963 1.443 26.090 1.00 80.94 278 GLY A N 1
ATOM 2102 C CA . GLY A 1 278 ? 5.876 0.753 27.000 1.00 80.94 278 GLY A CA 1
ATOM 2103 C C . GLY A 1 278 ? 6.691 1.684 27.906 1.00 80.94 278 GLY A C 1
ATOM 2104 O O . GLY A 1 278 ? 7.531 1.198 28.660 1.00 80.94 278 GLY A O 1
ATOM 2105 N N . ILE A 1 279 ? 6.457 2.999 27.858 1.00 79.88 279 ILE A N 1
ATOM 2106 C CA . ILE A 1 279 ? 7.076 3.968 28.768 1.00 79.88 279 ILE A CA 1
ATOM 2107 C C . ILE A 1 279 ? 6.458 3.796 30.165 1.00 79.88 279 ILE A C 1
ATOM 2109 O O . ILE A 1 279 ? 5.235 3.669 30.304 1.00 79.88 279 ILE A O 1
ATOM 2113 N N . ARG A 1 280 ? 7.321 3.731 31.184 1.00 79.69 280 ARG A N 1
ATOM 2114 C CA . ARG A 1 280 ? 7.020 3.493 32.603 1.00 79.69 280 ARG A CA 1
ATOM 2115 C C . ARG A 1 280 ? 8.074 4.155 33.488 1.00 79.69 280 ARG A C 1
ATOM 2117 O O . ARG A 1 280 ? 9.144 4.517 32.937 1.00 79.69 280 ARG A O 1
#

Radius of gyration: 32.22 Å; chains: 1; bounding box: 95×71×106 Å

Foldseek 3Di:
DDDDDDDDDDDPDDPVVVVVVVVVVVPPPVPPPPPCPVPPDPDCVQWDKFAELVQQKIWTDHPVKDQDQFQDQPDPQATWGAIRVRQKIKGKRLPDQDDLQPDADVNFGFPPDADPQWTWTWDPPDPKTKIWTWDDDPNMIIIIMGIPDRDDDPNNVSRVVRMDGHHRPQPLWEKEKEFEDEDQPAQDADPVHGDDDFLCNQQVWKKWKAFDDPPDRSHTQDIWGAGSRRITMDIGHFGKIWIATRPDDAFSDWPQPRDIDGTGGHYYDYDYIYTYRVRD

pLDDT: mean 77.93, std 18.56, range [33.53, 97.94]

Sequence (280 aa):
MNPHKKLFIIAGGIAVIIVGVIYFDNTRQAQAPTEQNNVMATDISDWKTYRNEEYGFEVKYPEVEVAVPITVGINPHGPRIAFAANTFGVVIDENYHGSLTDFRYENVSPQGTTIGGFQIYSLANSSVPFIAFATVSQGKVYIIEFQGNAKLDARTERILSTFKFIEPSASGAGTLSGKVSIGPICPVEQIDNPCPTPPEAYTARAFMVFLGDTSDLTKVAAIIHADSSGNYSVSLAPGIYTVRPAIVGIGYMSKDLPATVTIKSGSTVILNIDVDTGIR

Secondary structure (DSSP, 8-state):
-----------TTTHHHHHHHHHSSSS----------S-S----TTEEEEEETTTTEEEEEETTS-----EES--TTS-EEEEGGGTEEEEEESS--S-TTT--BTTBPP-S-EETTEEEEEESSSSS-EEEEEEEETTEEEEEEEES-SS--HHHHHHHHH-EE-----TT-EEEEEEEEEE--STT-BTTBPPPPPHHHHHT-EEEEEESSTT--SEEEEEEE--TTSEEEEEE-SEEEEEEE-S-SS--B-TT-SEEEEE-TT-EEE--EEEE----